Protein AF-A0A3D1BFA2-F1 (afdb_monomer_lite)

Sequence (341 aa):
MNLLHPCKTVSALCATLVLWTLSFDAFAQCEADESTLIVDILTDSYPGETSWEVTLDGAVVLTGGPYDEGDAVYADTLCIPASDEPCIQFEIFDSFGDGMCCGYGEGQYVVTLDGQTMASGGDFGESAGAIFACAQGETCNDAIPLTSADYGTVTSPSSSFWYTFTPEGNGMYSFSSCGNGCDTRLYIYDYCQMGNFDDTNEGSIYFDDNQGGCGEEAQLTVLLEAGVTYWVRWASFDGPCTTDWGWEFDFVGPPTGCTDPEACNYSPMAELDNGSCVYPGDPECNGPDLIVVEDAIINSLSTEVMQVNESDCYIDEGCLNGYGARELVRFTTHIKNIGDL

Structure (mmCIF, N/CA/C/O backbone):
data_AF-A0A3D1BFA2-F1
#
_entry.id   AF-A0A3D1BFA2-F1
#
loop_
_atom_site.group_PDB
_atom_site.id
_atom_site.type_symbol
_atom_site.label_atom_id
_atom_site.label_alt_id
_atom_site.label_comp_id
_atom_site.label_asym_id
_atom_site.label_entity_id
_atom_site.label_seq_id
_atom_site.pdbx_PDB_ins_code
_atom_site.Cartn_x
_atom_site.Cartn_y
_atom_site.Cartn_z
_atom_site.occupancy
_atom_site.B_iso_or_equiv
_atom_site.auth_seq_id
_atom_site.auth_comp_id
_atom_site.auth_asym_id
_atom_site.auth_atom_id
_atom_site.pdbx_PDB_model_num
ATOM 1 N N . MET A 1 1 ? 61.628 -70.811 -46.413 1.00 33.75 1 MET A N 1
ATOM 2 C CA . MET A 1 1 ? 62.728 -70.690 -47.391 1.00 33.75 1 MET A CA 1
ATOM 3 C C . MET A 1 1 ? 62.704 -69.258 -47.899 1.00 33.75 1 MET A C 1
ATOM 5 O O . MET A 1 1 ? 61.693 -68.885 -48.466 1.00 33.75 1 MET A O 1
ATOM 9 N N . ASN A 1 2 ? 63.769 -68.502 -47.612 1.00 33.59 2 ASN A N 1
ATOM 10 C CA . ASN A 1 2 ? 64.128 -67.163 -48.120 1.00 33.59 2 ASN A CA 1
ATOM 11 C C . ASN A 1 2 ? 63.158 -66.001 -47.799 1.00 33.59 2 ASN A C 1
ATOM 13 O O . ASN A 1 2 ? 61.998 -66.023 -48.178 1.00 33.59 2 ASN A O 1
ATOM 17 N N . LEU A 1 3 ? 63.538 -65.043 -46.940 1.00 36.38 3 LEU A N 1
ATOM 18 C CA . LEU A 1 3 ? 64.473 -63.922 -47.185 1.00 36.38 3 LEU A CA 1
ATOM 19 C C . LEU A 1 3 ? 63.983 -62.991 -48.304 1.00 36.38 3 LEU A C 1
ATOM 21 O O . LEU A 1 3 ? 64.050 -63.374 -49.465 1.00 36.38 3 LEU A O 1
ATOM 25 N N . LEU A 1 4 ? 63.592 -61.758 -47.947 1.00 34.00 4 LEU A N 1
ATOM 26 C CA . LEU A 1 4 ? 64.288 -60.512 -48.328 1.00 34.00 4 LEU A CA 1
ATOM 27 C C . LEU A 1 4 ? 63.463 -59.262 -47.949 1.00 34.00 4 LEU A C 1
ATOM 29 O O . LEU A 1 4 ? 62.375 -59.029 -48.460 1.00 34.00 4 LEU A O 1
ATOM 33 N N . HIS A 1 5 ? 64.041 -58.443 -47.068 1.00 35.25 5 HIS A N 1
ATOM 34 C CA . HIS A 1 5 ? 63.893 -56.979 -47.047 1.00 35.25 5 HIS A CA 1
ATOM 35 C C . HIS A 1 5 ? 64.719 -56.394 -48.223 1.00 35.25 5 HIS A C 1
ATOM 37 O O . HIS A 1 5 ? 65.700 -57.041 -48.606 1.00 35.25 5 HIS A O 1
ATOM 43 N N . PRO A 1 6 ? 64.398 -55.206 -48.792 1.00 48.91 6 PRO A N 1
ATOM 44 C CA . PRO A 1 6 ? 64.824 -53.951 -48.156 1.00 48.91 6 PRO A CA 1
ATOM 45 C C . PRO A 1 6 ? 63.912 -52.715 -48.326 1.00 48.91 6 PRO A C 1
ATOM 47 O O . PRO A 1 6 ? 63.387 -52.415 -49.391 1.00 48.91 6 PRO A O 1
ATOM 50 N N . CYS A 1 7 ? 63.830 -51.970 -47.220 1.00 34.47 7 CYS A N 1
ATOM 51 C CA . CYS A 1 7 ? 63.994 -50.520 -47.053 1.00 34.47 7 CYS A CA 1
ATOM 52 C C . CYS A 1 7 ? 63.957 -49.605 -48.298 1.00 34.47 7 CYS A C 1
ATOM 54 O O . CYS A 1 7 ? 64.826 -49.707 -49.165 1.00 34.47 7 CYS A O 1
ATOM 56 N N . LYS A 1 8 ? 63.080 -48.587 -48.258 1.00 34.75 8 LYS A N 1
ATOM 57 C CA . LYS A 1 8 ? 63.407 -47.194 -48.617 1.00 34.75 8 LYS A CA 1
ATOM 58 C C . LYS A 1 8 ? 62.420 -46.207 -47.971 1.00 34.75 8 LYS A C 1
ATOM 60 O O . LYS A 1 8 ? 61.216 -46.273 -48.174 1.00 34.75 8 LYS A O 1
ATOM 65 N N . THR A 1 9 ? 62.994 -45.310 -47.182 1.00 38.50 9 THR A N 1
ATOM 66 C CA . THR A 1 9 ? 62.449 -44.113 -46.526 1.00 38.50 9 THR A CA 1
ATOM 67 C C . THR A 1 9 ? 62.014 -43.034 -47.519 1.00 38.50 9 THR A C 1
ATOM 69 O O . THR A 1 9 ? 62.834 -42.706 -48.371 1.00 38.50 9 THR A O 1
ATOM 72 N N . VAL A 1 10 ? 60.852 -42.387 -47.330 1.00 38.16 10 VAL A N 1
ATOM 73 C CA . VAL A 1 10 ? 60.626 -40.968 -47.695 1.00 38.16 10 VAL A CA 1
ATOM 74 C C . VAL A 1 10 ? 59.560 -40.332 -46.781 1.00 38.16 10 VAL A C 1
ATOM 76 O O . VAL A 1 10 ? 58.411 -40.745 -46.782 1.00 38.16 10 VAL A O 1
ATOM 79 N N . SER A 1 11 ? 60.013 -39.311 -46.044 1.00 37.88 11 SER A N 1
ATOM 80 C CA . SER A 1 11 ? 59.350 -38.063 -45.624 1.00 37.88 11 SER A CA 1
ATOM 81 C C . SER A 1 11 ? 57.973 -38.093 -44.937 1.00 37.88 11 SER A C 1
ATOM 83 O O . SER A 1 11 ? 56.935 -38.333 -45.543 1.00 37.88 11 SER A O 1
ATOM 85 N N . ALA A 1 12 ? 57.994 -37.711 -43.658 1.00 41.88 12 ALA A N 1
ATOM 86 C CA . ALA A 1 12 ? 56.842 -37.259 -42.895 1.00 41.88 12 ALA A CA 1
ATOM 87 C C . ALA A 1 12 ? 56.401 -35.859 -43.363 1.00 41.88 12 ALA A C 1
ATOM 89 O O . ALA A 1 12 ? 57.194 -34.919 -43.317 1.00 41.88 12 ALA A O 1
ATOM 90 N N . LEU A 1 13 ? 55.128 -35.712 -43.736 1.00 40.03 13 LEU A N 1
ATOM 91 C CA . LEU A 1 13 ? 54.422 -34.433 -43.685 1.00 40.03 13 LEU A CA 1
ATOM 92 C C . LEU A 1 13 ? 53.375 -34.527 -42.573 1.00 40.03 13 LEU A C 1
ATOM 94 O O . LEU A 1 13 ? 52.393 -35.257 -42.678 1.00 40.03 13 LEU A O 1
ATOM 98 N N . CYS A 1 14 ? 53.638 -33.809 -41.486 1.00 36.72 14 CYS A N 1
ATOM 99 C CA . CYS A 1 14 ? 52.716 -33.609 -40.382 1.00 36.72 14 CYS A CA 1
ATOM 100 C C . CYS A 1 14 ? 51.654 -32.602 -40.847 1.00 36.72 14 CYS A C 1
ATOM 102 O O . CYS A 1 14 ? 51.937 -31.410 -40.947 1.00 36.72 14 CYS A O 1
ATOM 104 N N . ALA A 1 15 ? 50.464 -33.081 -41.211 1.00 40.28 15 ALA A N 1
ATOM 105 C CA . ALA A 1 15 ? 49.326 -32.220 -41.502 1.00 40.28 15 ALA A CA 1
ATOM 106 C C . ALA A 1 15 ? 48.721 -31.754 -40.171 1.00 40.28 15 ALA A C 1
ATOM 108 O O . ALA A 1 15 ? 48.047 -32.514 -39.477 1.00 40.28 15 ALA A O 1
ATOM 109 N N . THR A 1 16 ? 49.008 -30.511 -39.794 1.00 41.50 16 THR A N 1
ATOM 110 C CA . THR A 1 16 ? 48.367 -29.818 -38.676 1.00 41.50 16 THR A CA 1
ATOM 111 C C . THR A 1 16 ? 46.894 -29.591 -39.002 1.00 41.50 16 THR A C 1
ATOM 113 O O . THR A 1 16 ? 46.556 -28.763 -39.848 1.00 41.50 16 THR A O 1
ATOM 116 N N . LEU A 1 17 ? 46.025 -30.348 -38.336 1.00 43.31 17 LEU A N 1
ATOM 117 C CA . LEU A 1 17 ? 44.581 -30.149 -38.325 1.00 43.31 17 LEU A CA 1
ATOM 118 C C . LEU A 1 17 ? 44.290 -28.923 -37.442 1.00 43.31 17 LEU A C 1
ATOM 120 O O . LEU A 1 17 ? 44.305 -29.019 -36.218 1.00 43.31 17 LEU A O 1
ATOM 124 N N . VAL A 1 18 ? 44.097 -27.752 -38.050 1.00 47.50 18 VAL A N 1
ATOM 125 C CA . VAL A 1 18 ? 43.618 -26.565 -37.330 1.00 47.50 18 VAL A CA 1
ATOM 126 C C . VAL A 1 18 ? 42.117 -26.759 -37.123 1.00 47.50 18 VAL A C 1
ATOM 128 O O . VAL A 1 18 ? 41.337 -26.557 -38.052 1.00 47.50 18 VAL A O 1
ATOM 131 N N . LEU A 1 19 ? 41.714 -27.206 -35.928 1.00 42.44 19 LEU A N 1
ATOM 132 C CA . LEU A 1 19 ? 40.326 -27.079 -35.485 1.00 42.44 19 LEU A CA 1
ATOM 133 C C . LEU A 1 19 ? 40.032 -25.584 -35.363 1.00 42.44 19 LEU A C 1
ATOM 135 O O . LEU A 1 19 ? 40.505 -24.927 -34.439 1.00 42.44 19 LEU A O 1
ATOM 139 N N . TRP A 1 20 ? 39.275 -25.051 -36.315 1.00 44.97 20 TRP A N 1
ATOM 140 C CA . TRP A 1 20 ? 38.601 -23.775 -36.141 1.00 44.97 20 TRP A CA 1
ATOM 141 C C . TRP A 1 20 ? 37.491 -24.009 -35.121 1.00 44.97 20 TRP A C 1
ATOM 143 O O . TRP A 1 20 ? 36.463 -24.606 -35.438 1.00 44.97 20 TRP A O 1
ATOM 153 N N . THR A 1 21 ? 37.724 -23.597 -33.879 1.00 43.84 21 THR A N 1
ATOM 154 C CA . THR A 1 21 ? 36.637 -23.347 -32.940 1.00 43.84 21 THR A CA 1
ATOM 155 C C . THR A 1 21 ? 35.832 -22.198 -33.530 1.00 43.84 21 THR A C 1
ATOM 157 O O . THR A 1 21 ? 36.292 -21.059 -33.543 1.00 43.84 21 THR A O 1
ATOM 160 N N . LEU A 1 22 ? 34.668 -22.511 -34.097 1.00 48.56 22 LEU A N 1
ATOM 161 C CA . LEU A 1 22 ? 33.617 -21.521 -34.275 1.00 48.56 22 LEU A CA 1
ATOM 162 C C . LEU A 1 22 ? 33.292 -21.019 -32.869 1.00 48.56 22 LEU A C 1
ATOM 164 O O . LEU A 1 22 ? 32.670 -21.736 -32.087 1.00 48.56 22 LEU A O 1
ATOM 168 N N . SER A 1 23 ? 33.801 -19.838 -32.530 1.00 50.62 23 SER A N 1
ATOM 169 C CA . SER A 1 23 ? 33.265 -19.058 -31.429 1.00 50.62 23 SER A CA 1
ATOM 170 C C . SER A 1 23 ? 31.812 -18.795 -31.794 1.00 50.62 23 SER A C 1
ATOM 172 O O . SER A 1 23 ? 31.529 -18.080 -32.752 1.00 50.62 23 SER A O 1
ATOM 174 N N . PHE A 1 24 ? 30.895 -19.471 -31.108 1.00 46.34 24 PHE A N 1
ATOM 175 C CA . PHE A 1 24 ? 29.556 -18.932 -30.975 1.00 46.34 24 PHE A CA 1
ATOM 176 C C . PHE A 1 24 ? 29.750 -17.637 -30.197 1.00 46.34 24 PHE A C 1
ATOM 178 O O . PHE A 1 24 ? 30.176 -17.688 -29.044 1.00 46.34 24 PHE A O 1
ATOM 185 N N . ASP A 1 25 ? 29.540 -16.499 -30.852 1.00 39.38 25 ASP A N 1
ATOM 186 C CA . ASP A 1 25 ? 29.299 -15.249 -30.147 1.00 39.38 25 ASP A CA 1
ATOM 187 C C . ASP A 1 25 ? 28.042 -15.491 -29.306 1.00 39.38 25 ASP A C 1
ATOM 189 O O . ASP A 1 25 ? 26.919 -15.502 -29.812 1.00 39.38 25 ASP A O 1
ATOM 193 N N . ALA A 1 26 ? 28.250 -15.843 -28.038 1.00 43.44 26 ALA A N 1
ATOM 194 C CA . ALA A 1 26 ? 27.203 -15.793 -27.044 1.00 43.44 26 ALA A CA 1
ATOM 195 C C . ALA A 1 26 ? 26.800 -14.321 -26.943 1.00 43.44 26 ALA A C 1
ATOM 197 O O . ALA A 1 26 ? 27.660 -13.457 -26.760 1.00 43.44 26 ALA A O 1
ATOM 198 N N . PHE A 1 27 ? 25.509 -14.044 -27.124 1.00 50.72 27 PHE A N 1
ATOM 199 C CA . PHE A 1 27 ? 24.918 -12.776 -26.712 1.00 50.72 27 PHE A CA 1
ATOM 200 C C . PHE A 1 27 ? 25.416 -12.469 -25.300 1.00 50.72 27 PHE A C 1
ATOM 202 O O . PHE A 1 27 ? 25.456 -13.385 -24.479 1.00 50.72 27 PHE A O 1
ATOM 209 N N . ALA A 1 28 ? 25.895 -11.241 -25.084 1.00 51.94 28 ALA A N 1
ATOM 210 C CA . ALA A 1 28 ? 26.573 -10.823 -23.864 1.00 51.94 28 ALA A CA 1
ATOM 211 C C . ALA A 1 28 ? 25.795 -11.307 -22.634 1.00 51.94 28 ALA A C 1
ATOM 213 O O . ALA A 1 28 ? 24.709 -10.820 -22.343 1.00 51.94 28 ALA A O 1
ATOM 214 N N . GLN A 1 29 ? 26.334 -12.326 -21.977 1.00 74.81 29 GLN A N 1
ATOM 215 C CA . GLN A 1 29 ? 25.809 -12.853 -20.733 1.00 74.81 29 GLN A CA 1
ATOM 216 C C . GLN A 1 29 ? 26.632 -12.187 -19.635 1.00 74.81 29 GLN A C 1
ATOM 218 O O . GLN A 1 29 ? 27.855 -12.101 -19.785 1.00 74.81 29 GLN A O 1
ATOM 223 N N . CYS A 1 30 ? 25.973 -11.671 -18.598 1.00 88.38 30 CYS A N 1
ATOM 224 C CA . CYS A 1 30 ? 26.652 -11.070 -17.454 1.00 88.38 30 CYS A CA 1
ATOM 225 C C . CYS A 1 30 ? 27.659 -12.052 -16.839 1.00 88.38 30 CYS A C 1
ATOM 227 O O . CYS A 1 30 ? 27.556 -13.274 -17.030 1.00 88.38 30 CYS A O 1
ATOM 229 N N . GLU A 1 31 ? 28.661 -11.523 -16.141 1.00 89.44 31 GLU A N 1
ATOM 230 C CA . GLU A 1 31 ? 29.658 -12.367 -15.487 1.00 89.44 31 GLU A CA 1
ATOM 231 C C . GLU A 1 31 ? 29.007 -13.217 -14.380 1.00 89.44 31 GLU A C 1
ATOM 233 O O . GLU A 1 31 ? 27.899 -12.960 -13.917 1.00 89.44 31 GLU A O 1
ATOM 238 N N . ALA A 1 32 ? 29.681 -14.289 -13.955 1.00 83.75 32 ALA A N 1
ATOM 239 C CA . ALA A 1 32 ? 29.102 -15.254 -13.010 1.00 83.75 32 ALA A CA 1
ATOM 240 C C . ALA A 1 32 ? 28.810 -14.678 -11.604 1.00 83.75 32 ALA A C 1
ATOM 242 O O . ALA A 1 32 ? 28.170 -15.354 -10.798 1.00 83.75 32 ALA A O 1
ATOM 243 N N . ASP A 1 33 ? 29.326 -13.489 -11.297 1.00 87.69 33 ASP A N 1
ATOM 244 C CA . ASP A 1 33 ? 29.124 -12.713 -10.070 1.00 87.69 33 ASP A CA 1
ATOM 245 C C . ASP A 1 33 ? 28.204 -11.494 -10.264 1.00 87.69 33 ASP A C 1
ATOM 247 O O . ASP A 1 33 ? 28.166 -10.605 -9.413 1.00 87.69 33 ASP A O 1
ATOM 251 N N . GLU A 1 34 ? 27.441 -11.463 -11.355 1.00 91.44 34 GLU A N 1
ATOM 252 C CA . GLU A 1 34 ? 26.461 -10.425 -11.659 1.00 91.44 34 GLU A CA 1
ATOM 253 C C . GLU A 1 34 ? 25.066 -11.038 -11.827 1.00 91.44 34 GLU A C 1
ATOM 255 O O . GLU A 1 34 ? 24.894 -12.088 -12.451 1.00 91.44 34 GLU A O 1
ATOM 260 N N . SER A 1 35 ? 24.057 -10.352 -11.297 1.00 91.12 35 SER A N 1
ATOM 261 C CA . SER A 1 35 ? 22.660 -10.608 -11.625 1.00 91.12 35 SER A CA 1
ATOM 262 C C . SER A 1 35 ? 22.321 -9.987 -12.977 1.00 91.12 35 SER A C 1
ATOM 264 O O . SER A 1 35 ? 22.752 -8.881 -13.310 1.00 91.12 35 SER A O 1
ATOM 266 N N . THR A 1 36 ? 21.539 -10.709 -13.773 1.00 93.56 36 THR A N 1
ATOM 267 C CA . THR A 1 36 ? 21.133 -10.293 -15.119 1.00 93.56 36 THR A CA 1
ATOM 268 C C . THR A 1 36 ? 19.702 -9.774 -15.085 1.00 93.56 36 THR A C 1
ATOM 270 O O . THR A 1 36 ? 18.765 -10.560 -14.939 1.00 93.56 36 THR A O 1
ATOM 273 N N . LEU A 1 37 ? 19.528 -8.464 -15.259 1.00 95.12 37 LEU A N 1
ATOM 274 C CA . LEU A 1 37 ? 18.228 -7.839 -15.480 1.00 95.12 37 LEU A CA 1
ATOM 275 C C . LEU A 1 37 ? 17.988 -7.682 -16.987 1.00 95.12 37 LEU A C 1
ATOM 277 O O . LEU A 1 37 ? 18.827 -7.127 -17.695 1.00 95.12 37 LEU A O 1
ATOM 281 N N . ILE A 1 38 ? 16.843 -8.149 -17.474 1.00 96.25 38 ILE A N 1
ATOM 282 C CA . ILE A 1 38 ? 16.415 -8.033 -18.872 1.00 96.25 38 ILE A CA 1
ATOM 283 C C . ILE A 1 38 ? 15.083 -7.296 -18.912 1.00 96.25 38 ILE A C 1
ATOM 285 O O . ILE A 1 38 ? 14.148 -7.678 -18.206 1.00 96.25 38 ILE A O 1
ATOM 289 N N . VAL A 1 39 ? 15.005 -6.269 -19.753 1.00 97.94 39 VAL A N 1
ATOM 290 C CA . VAL A 1 39 ? 13.764 -5.569 -20.089 1.00 97.94 39 VAL A CA 1
ATOM 291 C C . VAL A 1 39 ? 13.443 -5.877 -21.544 1.00 97.94 39 VAL A C 1
ATOM 293 O O . VAL A 1 39 ? 14.134 -5.409 -22.450 1.00 97.94 39 VAL A O 1
ATOM 296 N N . ASP A 1 40 ? 12.408 -6.683 -21.755 1.00 97.81 40 ASP A N 1
ATOM 297 C CA . ASP A 1 40 ? 11.874 -7.005 -23.073 1.00 97.81 40 ASP A CA 1
ATOM 298 C C . ASP A 1 40 ? 10.628 -6.156 -23.337 1.00 97.81 40 ASP A C 1
ATOM 300 O O . ASP A 1 40 ? 9.668 -6.203 -22.569 1.00 97.81 40 ASP A O 1
ATOM 304 N N . ILE A 1 41 ? 10.624 -5.420 -24.445 1.00 98.06 41 ILE A N 1
ATOM 305 C CA . ILE A 1 41 ? 9.496 -4.623 -24.930 1.00 98.06 41 ILE A CA 1
ATOM 306 C C . ILE A 1 41 ? 9.076 -5.161 -26.294 1.00 98.06 41 ILE A C 1
ATOM 308 O O . ILE A 1 41 ? 9.840 -5.103 -27.253 1.00 98.06 41 ILE A O 1
ATOM 312 N N . LEU A 1 42 ? 7.850 -5.658 -26.403 1.00 97.31 42 LEU A N 1
ATOM 313 C CA . LEU A 1 42 ? 7.164 -5.847 -27.676 1.00 97.31 42 LEU A CA 1
ATOM 314 C C . LEU A 1 42 ? 6.311 -4.606 -27.924 1.00 97.31 42 LEU A C 1
ATOM 316 O O . LEU A 1 42 ? 5.336 -4.411 -27.212 1.00 97.31 42 LEU A O 1
ATOM 320 N N . THR A 1 43 ? 6.668 -3.771 -28.896 1.00 96.88 43 THR A N 1
ATOM 321 C CA . THR A 1 43 ? 5.881 -2.579 -29.237 1.00 96.88 43 THR A CA 1
ATOM 322 C C . THR A 1 43 ? 4.572 -2.940 -29.932 1.00 96.88 43 THR A C 1
ATOM 324 O O . THR A 1 43 ? 4.455 -3.989 -30.570 1.00 96.88 43 THR A O 1
ATOM 327 N N . ASP A 1 44 ? 3.589 -2.052 -29.825 1.00 94.56 44 ASP A N 1
ATOM 328 C CA . ASP A 1 44 ? 2.307 -2.133 -30.519 1.00 94.56 44 ASP A CA 1
ATOM 329 C C . ASP A 1 44 ? 2.359 -1.348 -31.854 1.00 94.56 44 ASP A C 1
ATOM 331 O O . ASP A 1 44 ? 3.440 -1.149 -32.418 1.00 94.56 44 ASP A O 1
ATOM 335 N N . SER A 1 45 ? 1.218 -0.909 -32.407 1.00 95.69 45 SER A N 1
ATOM 336 C CA . SER A 1 45 ? 1.220 -0.099 -33.639 1.00 95.69 45 SER A CA 1
ATOM 337 C C . SER A 1 45 ? 1.698 1.346 -33.440 1.00 95.69 45 SER A C 1
ATOM 339 O O . SER A 1 45 ? 1.954 2.022 -34.446 1.00 95.69 45 SER A O 1
ATOM 341 N N . TYR A 1 46 ? 1.822 1.824 -32.198 1.00 95.12 46 TYR A N 1
ATOM 342 C CA . TYR A 1 46 ? 2.213 3.189 -31.839 1.00 95.12 46 TYR A CA 1
ATOM 343 C C . TYR A 1 46 ? 3.489 3.221 -30.965 1.00 95.12 46 TYR A C 1
ATOM 345 O O . TYR A 1 46 ? 3.549 3.848 -29.911 1.00 95.12 46 TYR A O 1
ATOM 353 N N . PRO A 1 47 ? 4.608 2.661 -31.464 1.00 95.50 47 PRO A N 1
ATOM 354 C CA . PRO A 1 47 ? 5.858 2.477 -30.709 1.00 95.50 47 PRO A CA 1
ATOM 355 C C . PRO A 1 47 ? 6.500 3.775 -30.180 1.00 95.50 47 PRO A C 1
ATOM 357 O O . PRO A 1 47 ? 7.339 3.742 -29.278 1.00 95.50 47 PRO A O 1
ATOM 360 N N . GLY A 1 48 ? 6.152 4.922 -30.770 1.00 96.81 48 GLY A N 1
ATOM 361 C CA . GLY A 1 48 ? 6.723 6.226 -30.434 1.00 96.81 48 GLY A CA 1
ATOM 362 C C . GLY A 1 48 ? 6.181 6.830 -29.140 1.00 96.81 48 GLY A C 1
ATOM 363 O O . GLY A 1 48 ? 6.672 7.880 -28.730 1.00 96.81 48 GLY A O 1
ATOM 364 N N . GLU A 1 49 ? 5.180 6.200 -28.528 1.00 96.06 49 GLU A N 1
ATOM 365 C CA . GLU A 1 49 ? 4.546 6.657 -27.288 1.00 96.06 49 GLU A CA 1
ATOM 366 C C . GLU A 1 49 ? 5.140 5.944 -26.063 1.00 96.06 49 GLU A C 1
ATOM 368 O O . GLU A 1 49 ? 5.162 6.520 -24.976 1.00 96.06 49 GLU A O 1
ATOM 373 N N . THR A 1 50 ? 5.749 4.768 -26.270 1.00 97.12 50 THR A N 1
ATOM 374 C CA . THR A 1 50 ? 6.350 3.936 -25.223 1.00 97.12 50 THR A CA 1
ATOM 375 C C . THR A 1 50 ? 7.782 4.350 -24.877 1.00 97.12 50 THR A C 1
ATOM 377 O O . THR A 1 50 ? 8.675 4.337 -25.727 1.00 97.12 50 THR A O 1
ATOM 380 N N . SER A 1 51 ? 8.049 4.610 -23.599 1.00 98.19 51 SER A N 1
ATOM 381 C CA . SER A 1 51 ? 9.404 4.761 -23.044 1.00 98.19 51 SER A CA 1
ATOM 382 C C . SER A 1 51 ? 9.489 4.118 -21.664 1.00 98.19 51 SER A C 1
ATOM 384 O O . SER A 1 51 ? 8.461 3.840 -21.066 1.00 98.19 51 SER A O 1
ATOM 386 N N . TRP A 1 52 ? 10.682 3.831 -21.152 1.00 98.25 52 TRP A N 1
ATOM 387 C CA . TRP A 1 52 ? 10.832 3.236 -19.819 1.00 98.25 52 TRP A CA 1
ATOM 388 C C . TRP A 1 52 ? 12.183 3.560 -19.197 1.00 98.25 52 TRP A C 1
ATOM 390 O O . TRP A 1 52 ? 13.149 3.888 -19.897 1.00 98.25 52 TRP A O 1
ATOM 400 N N . GLU A 1 53 ? 12.261 3.403 -17.881 1.00 98.06 53 GLU A N 1
ATOM 401 C CA . GLU A 1 53 ? 13.489 3.525 -17.111 1.00 98.06 53 GLU A CA 1
ATOM 402 C C . GLU A 1 53 ? 13.618 2.450 -16.025 1.00 98.06 53 GLU A C 1
ATOM 404 O O . GLU A 1 53 ? 12.642 1.899 -15.517 1.00 98.06 53 GLU A O 1
ATOM 409 N N . VAL A 1 54 ? 14.869 2.136 -15.692 1.00 96.75 54 VAL A N 1
ATO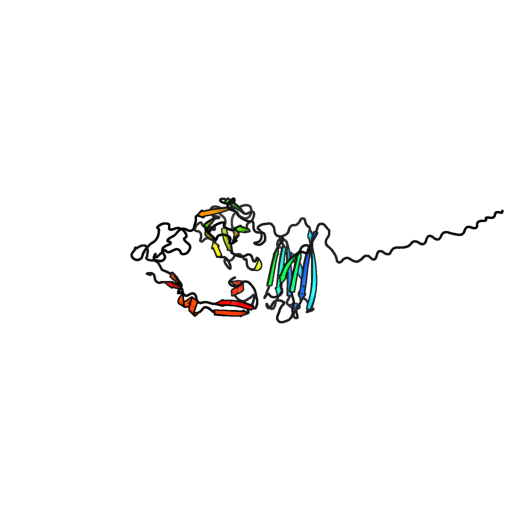M 410 C CA . VAL A 1 54 ? 15.252 1.338 -14.529 1.00 96.75 54 VAL A CA 1
ATOM 411 C C . VAL A 1 54 ? 16.092 2.213 -13.617 1.00 96.75 54 VAL A C 1
ATOM 413 O O . VAL A 1 54 ? 17.115 2.771 -14.033 1.00 96.75 54 VAL A O 1
ATOM 416 N N . THR A 1 55 ? 15.684 2.261 -12.358 1.00 93.75 55 THR A N 1
ATOM 417 C CA . THR A 1 55 ? 16.324 3.007 -11.284 1.00 93.75 55 THR A CA 1
ATOM 418 C C . THR A 1 55 ? 16.868 2.036 -10.241 1.00 93.75 55 THR A C 1
ATOM 420 O O . THR A 1 55 ? 16.163 1.133 -9.797 1.00 93.75 55 THR A O 1
ATOM 423 N N . LEU A 1 56 ? 18.131 2.227 -9.854 1.00 91.00 56 LEU A N 1
ATOM 424 C CA . LEU A 1 56 ? 18.780 1.536 -8.737 1.00 91.00 56 LEU A CA 1
ATOM 425 C C . LEU A 1 56 ? 19.141 2.578 -7.682 1.00 91.00 56 LEU A C 1
ATOM 427 O O . LEU A 1 56 ? 19.801 3.568 -8.007 1.00 91.00 56 LEU A O 1
ATOM 431 N N . ASP A 1 57 ? 18.690 2.384 -6.443 1.00 80.88 57 ASP A N 1
ATOM 432 C CA . ASP A 1 57 ? 18.960 3.285 -5.310 1.00 80.88 57 ASP A CA 1
ATOM 433 C C . ASP A 1 57 ? 18.679 4.774 -5.619 1.00 80.88 57 ASP A C 1
ATOM 435 O O . ASP A 1 57 ? 19.420 5.681 -5.229 1.00 80.88 57 ASP A O 1
ATOM 439 N N . GLY A 1 58 ? 17.608 5.037 -6.376 1.00 80.88 58 GLY A N 1
ATOM 440 C CA . GLY A 1 58 ? 17.189 6.387 -6.771 1.00 80.88 58 GLY A CA 1
ATOM 441 C C . GLY A 1 58 ? 17.970 7.009 -7.938 1.00 80.88 58 GLY A C 1
ATOM 442 O O . GLY A 1 58 ? 17.725 8.168 -8.279 1.00 80.88 58 GLY A O 1
ATOM 443 N N . ALA A 1 59 ? 18.896 6.280 -8.570 1.00 89.25 59 ALA A N 1
ATOM 444 C CA . ALA A 1 59 ? 19.573 6.704 -9.793 1.00 89.25 59 ALA A CA 1
ATOM 445 C C . ALA A 1 59 ? 19.095 5.906 -11.015 1.00 89.25 59 ALA A C 1
ATOM 447 O O . ALA A 1 59 ? 19.176 4.681 -11.031 1.00 89.25 59 ALA A O 1
ATOM 448 N N . VAL A 1 60 ? 18.668 6.604 -12.071 1.00 94.62 60 VAL A N 1
ATOM 449 C CA . VAL A 1 60 ? 18.352 5.985 -13.368 1.00 94.62 60 VAL A CA 1
ATOM 450 C C . VAL A 1 60 ? 19.631 5.406 -13.979 1.00 94.62 60 VAL A C 1
ATOM 452 O O . VAL A 1 60 ? 20.596 6.137 -14.230 1.00 94.62 60 VAL A O 1
ATOM 455 N N . VAL A 1 61 ? 19.643 4.096 -14.224 1.00 95.62 61 VAL A N 1
ATOM 456 C CA . VAL A 1 61 ? 20.809 3.355 -14.744 1.00 95.62 61 VAL A CA 1
ATOM 457 C C . VAL A 1 61 ? 20.600 2.794 -16.146 1.00 95.62 61 VAL A C 1
ATOM 459 O O . VAL A 1 61 ? 21.578 2.534 -16.848 1.00 95.62 61 VAL A O 1
ATOM 462 N N . LEU A 1 62 ? 19.348 2.618 -16.567 1.00 96.75 62 LEU A N 1
ATOM 463 C CA . LEU A 1 62 ? 18.998 2.128 -17.895 1.00 96.75 62 LEU A CA 1
ATOM 464 C C . LEU A 1 62 ? 17.689 2.779 -18.348 1.00 96.75 62 LEU A C 1
ATOM 466 O O . LEU A 1 62 ? 16.792 2.985 -17.541 1.00 96.75 62 LEU A O 1
ATOM 470 N N . THR A 1 63 ? 17.592 3.110 -19.631 1.00 98.00 63 THR A N 1
ATOM 471 C CA . THR A 1 63 ? 16.400 3.715 -20.239 1.00 98.00 63 THR A CA 1
ATOM 472 C C . THR A 1 63 ? 16.183 3.135 -21.627 1.00 98.00 63 THR A C 1
ATOM 474 O O . THR A 1 63 ? 17.170 2.877 -22.324 1.00 98.00 63 THR A O 1
ATOM 477 N N . GLY A 1 64 ? 14.935 3.049 -22.076 1.00 97.88 64 GLY A N 1
ATOM 478 C CA . GLY A 1 64 ? 14.597 2.677 -23.449 1.00 97.88 64 GLY A CA 1
ATOM 479 C C . GLY A 1 64 ? 13.432 3.476 -24.027 1.00 97.88 64 GLY A C 1
ATOM 480 O O . GLY A 1 64 ? 12.720 4.193 -23.324 1.00 97.88 64 GLY A O 1
ATOM 481 N N . GLY A 1 65 ? 13.273 3.362 -25.346 1.00 96.25 65 GLY A N 1
ATOM 482 C CA . GLY A 1 65 ? 12.331 4.155 -26.132 1.00 96.25 65 GLY A CA 1
ATOM 483 C C . GLY A 1 65 ? 12.691 5.654 -26.216 1.00 96.25 65 GLY A C 1
ATOM 484 O O . GLY A 1 65 ? 13.746 6.081 -25.734 1.00 96.25 65 GLY A O 1
ATOM 485 N N . PRO A 1 66 ? 11.839 6.478 -26.850 1.00 97.62 66 PRO A N 1
ATOM 486 C CA . PRO A 1 66 ? 10.735 6.078 -27.723 1.00 97.62 66 PRO A CA 1
ATOM 487 C C . PRO A 1 66 ? 11.191 5.242 -28.922 1.00 97.62 66 PRO A C 1
ATOM 489 O O . PRO A 1 66 ? 12.344 5.352 -29.350 1.00 97.62 66 PRO A O 1
ATOM 492 N N . TYR A 1 67 ? 10.308 4.405 -29.465 1.00 97.31 67 TYR A N 1
ATOM 493 C CA . TYR A 1 67 ? 10.651 3.463 -30.532 1.00 97.31 67 TYR A CA 1
ATOM 494 C C . TYR A 1 67 ? 10.092 3.891 -31.898 1.00 97.31 67 TYR A C 1
ATOM 496 O O . TYR A 1 67 ? 9.058 4.544 -32.002 1.00 97.31 67 TYR A O 1
ATOM 504 N N . ASP A 1 68 ? 10.788 3.509 -32.972 1.00 96.06 68 ASP A N 1
ATOM 505 C CA . ASP A 1 68 ? 10.419 3.884 -34.347 1.00 96.06 68 ASP A CA 1
ATOM 506 C C . ASP A 1 68 ? 9.598 2.802 -35.076 1.00 96.06 68 ASP A C 1
ATOM 508 O O . ASP A 1 68 ? 8.888 3.108 -36.038 1.00 96.06 68 ASP A O 1
ATOM 512 N N . GLU A 1 69 ? 9.717 1.533 -34.666 1.00 96.31 69 GLU A N 1
ATOM 513 C CA . GLU A 1 69 ? 9.089 0.388 -35.337 1.00 96.31 69 GLU A CA 1
ATOM 514 C C . GLU A 1 69 ? 8.044 -0.275 -34.432 1.00 96.31 69 GLU A C 1
ATOM 516 O O . GLU A 1 69 ? 8.312 -0.592 -33.273 1.00 96.31 69 GLU A O 1
ATOM 521 N N . GLY A 1 70 ? 6.837 -0.454 -34.974 1.00 94.25 70 GLY A N 1
ATOM 522 C CA . GLY A 1 70 ? 5.737 -1.145 -34.306 1.00 94.25 70 GLY A CA 1
ATOM 523 C C . GLY A 1 70 ? 5.791 -2.651 -34.540 1.00 94.25 70 GLY A C 1
ATOM 524 O O . GLY A 1 70 ? 6.443 -3.105 -35.487 1.00 94.25 70 GLY A O 1
ATOM 525 N N . ASP A 1 71 ? 5.102 -3.414 -33.692 1.00 93.88 71 ASP A N 1
ATOM 526 C CA . ASP A 1 71 ? 5.121 -4.885 -33.683 1.00 93.88 71 ASP A CA 1
ATOM 527 C C . ASP A 1 71 ? 6.552 -5.471 -33.617 1.00 93.88 71 ASP A C 1
ATOM 529 O O . ASP A 1 71 ? 6.848 -6.531 -34.190 1.00 93.88 71 ASP A O 1
ATOM 533 N N . ALA A 1 72 ? 7.472 -4.761 -32.956 1.00 95.81 72 ALA A N 1
ATOM 534 C CA . ALA A 1 72 ? 8.889 -5.096 -32.884 1.00 95.81 72 ALA A CA 1
ATOM 535 C C . ALA A 1 72 ? 9.305 -5.426 -31.447 1.00 95.81 72 ALA A C 1
ATOM 537 O O . ALA A 1 72 ? 8.807 -4.846 -30.489 1.00 95.81 72 ALA A O 1
ATOM 538 N N . VAL A 1 73 ? 10.243 -6.365 -31.299 1.00 96.19 73 VAL A N 1
ATOM 539 C CA . VAL A 1 73 ? 10.805 -6.727 -29.992 1.00 96.19 73 VAL A CA 1
ATOM 540 C C . VAL A 1 73 ? 12.129 -6.003 -29.790 1.00 96.19 73 VAL A C 1
ATOM 542 O O . VAL A 1 73 ? 13.063 -6.177 -30.578 1.00 96.19 73 VAL A O 1
ATOM 545 N N . TYR A 1 74 ? 12.209 -5.249 -28.704 1.00 97.38 74 TYR A N 1
ATOM 546 C CA . TYR A 1 74 ? 13.413 -4.638 -28.166 1.00 97.38 74 TYR A CA 1
ATOM 547 C C . TYR A 1 74 ? 13.767 -5.336 -26.858 1.00 97.38 74 TYR A C 1
ATOM 549 O O . TYR A 1 74 ? 12.885 -5.656 -26.070 1.00 97.38 74 TYR A O 1
ATOM 557 N N . ALA A 1 75 ? 15.050 -5.601 -26.653 1.00 96.31 75 ALA A N 1
ATOM 558 C CA . ALA A 1 75 ? 15.548 -6.278 -25.468 1.00 96.31 75 ALA A CA 1
ATOM 559 C C . ALA A 1 75 ? 16.817 -5.570 -25.011 1.00 96.31 75 ALA A C 1
ATOM 561 O O . ALA A 1 75 ? 17.801 -5.520 -25.757 1.00 96.31 75 ALA A O 1
ATOM 562 N N . ASP A 1 76 ? 16.791 -5.049 -23.792 1.00 97.12 76 ASP A N 1
ATOM 563 C CA . ASP A 1 76 ? 17.939 -4.425 -23.150 1.00 97.12 76 ASP A CA 1
ATOM 564 C C . ASP A 1 76 ? 18.342 -5.233 -21.914 1.00 97.12 76 ASP A C 1
ATOM 566 O O . ASP A 1 76 ? 17.516 -5.846 -21.237 1.00 97.12 76 ASP A O 1
ATOM 570 N N . THR A 1 77 ? 19.643 -5.284 -21.640 1.00 95.75 77 THR A N 1
ATOM 571 C CA . THR A 1 77 ? 20.214 -6.076 -20.545 1.00 95.75 77 THR A CA 1
ATOM 572 C C . THR A 1 77 ? 21.093 -5.196 -19.672 1.00 95.75 77 THR A C 1
ATOM 574 O O . THR A 1 77 ? 21.993 -4.521 -20.175 1.00 95.75 77 THR A O 1
ATOM 577 N N . LEU A 1 78 ? 20.860 -5.247 -18.362 1.00 94.62 78 LEU A N 1
ATOM 578 C CA . LEU A 1 78 ? 21.705 -4.644 -17.337 1.00 94.62 78 LEU A CA 1
ATOM 579 C C . LEU A 1 78 ? 22.323 -5.748 -16.480 1.00 94.62 78 LEU A C 1
ATOM 581 O O . LEU A 1 78 ? 21.620 -6.608 -15.953 1.00 94.62 78 LEU A O 1
ATOM 585 N N . CYS A 1 79 ? 23.640 -5.689 -16.319 1.00 93.88 79 CYS A N 1
ATOM 586 C CA . CYS A 1 79 ? 24.365 -6.533 -15.381 1.00 93.88 79 CYS A CA 1
ATOM 587 C C . CYS A 1 79 ? 24.550 -5.772 -14.069 1.00 93.88 79 CYS A C 1
ATOM 589 O O . CYS A 1 79 ? 25.120 -4.679 -14.061 1.00 93.88 79 CYS A O 1
ATOM 591 N N . ILE A 1 80 ? 24.035 -6.339 -12.982 1.00 91.19 80 ILE A N 1
ATOM 592 C CA . ILE A 1 80 ? 24.059 -5.753 -11.642 1.00 91.19 80 ILE A CA 1
ATOM 593 C C . ILE A 1 80 ? 25.048 -6.567 -10.806 1.00 91.19 80 ILE A C 1
ATOM 595 O O . ILE A 1 80 ? 24.852 -7.775 -10.671 1.00 91.19 80 ILE A O 1
ATOM 599 N N . PRO A 1 81 ? 26.106 -5.966 -10.239 1.00 87.56 81 PRO A N 1
ATOM 600 C CA . PRO A 1 81 ? 27.022 -6.694 -9.369 1.00 87.56 81 PRO A CA 1
ATOM 601 C C . PRO A 1 81 ? 26.270 -7.365 -8.214 1.00 87.56 81 PRO A C 1
ATOM 603 O O . PRO A 1 81 ? 25.505 -6.712 -7.507 1.00 87.56 81 PRO A O 1
ATOM 606 N N . ALA A 1 82 ? 26.520 -8.655 -7.966 1.00 73.69 82 ALA A N 1
ATOM 607 C CA . ALA A 1 82 ? 25.837 -9.396 -6.897 1.00 73.69 82 ALA A CA 1
ATOM 608 C C . ALA A 1 82 ? 26.139 -8.857 -5.484 1.00 73.69 82 ALA A C 1
ATOM 610 O O . ALA A 1 82 ? 25.513 -9.272 -4.513 1.00 73.69 82 ALA A O 1
ATOM 611 N N . SER A 1 83 ? 27.120 -7.960 -5.344 1.00 70.38 83 SER A N 1
ATOM 612 C CA . SER A 1 83 ? 27.411 -7.264 -4.090 1.00 70.38 83 SER A CA 1
ATOM 613 C C . SER A 1 83 ? 26.419 -6.164 -3.740 1.00 70.38 83 SER A C 1
ATOM 615 O O . SER A 1 83 ? 26.428 -5.725 -2.591 1.00 70.38 83 SER A O 1
ATOM 617 N N . ASP A 1 84 ? 25.643 -5.685 -4.710 1.00 69.56 84 ASP A N 1
ATOM 618 C CA . ASP A 1 84 ? 24.986 -4.390 -4.577 1.00 69.56 84 ASP A CA 1
ATOM 619 C C . ASP A 1 84 ? 23.558 -4.494 -4.022 1.00 69.56 84 ASP A C 1
ATOM 621 O O . ASP A 1 84 ? 23.039 -3.456 -3.644 1.00 69.56 84 ASP A O 1
ATOM 625 N N . GLU A 1 85 ? 22.959 -5.701 -3.926 1.00 73.38 85 GLU A N 1
ATOM 626 C CA . GLU A 1 85 ? 21.549 -5.973 -3.527 1.00 73.38 85 GLU A CA 1
ATOM 627 C C . GLU A 1 85 ? 20.610 -4.748 -3.662 1.00 73.38 85 GLU A C 1
ATOM 629 O O . GLU A 1 85 ? 19.997 -4.336 -2.674 1.00 73.38 85 GLU A O 1
ATOM 634 N N . PRO A 1 86 ? 20.544 -4.104 -4.848 1.00 82.00 86 PRO A N 1
ATOM 635 C CA . PRO A 1 86 ? 19.918 -2.798 -4.948 1.00 82.00 86 PRO A CA 1
ATOM 636 C C . PRO A 1 86 ? 18.407 -2.962 -5.034 1.00 82.00 86 PRO A C 1
ATOM 638 O O . PRO A 1 86 ? 17.916 -3.863 -5.716 1.00 82.00 86 PRO A O 1
ATOM 641 N N . CYS A 1 87 ? 17.663 -2.044 -4.424 1.00 87.00 87 CYS A N 1
ATOM 642 C CA . CYS A 1 87 ? 16.222 -1.987 -4.635 1.00 87.00 87 CYS A CA 1
ATOM 643 C C . CYS A 1 87 ? 15.956 -1.496 -6.067 1.00 87.00 87 CYS A C 1
ATOM 645 O O . CYS A 1 87 ? 16.283 -0.357 -6.420 1.00 87.00 87 CYS A O 1
ATOM 647 N N . ILE A 1 88 ? 15.427 -2.385 -6.916 1.00 91.31 88 ILE A N 1
ATOM 648 C CA . ILE A 1 88 ? 15.234 -2.142 -8.348 1.00 91.31 88 ILE A CA 1
ATOM 649 C C . ILE A 1 88 ? 13.835 -1.587 -8.574 1.00 91.31 88 ILE A C 1
ATOM 651 O O . ILE A 1 88 ? 12.842 -2.242 -8.258 1.00 91.31 88 ILE A O 1
ATOM 655 N N . GLN A 1 89 ? 13.759 -0.413 -9.190 1.00 92.50 89 GLN A N 1
ATOM 656 C CA . GLN A 1 89 ? 12.515 0.170 -9.675 1.00 92.50 89 GLN A CA 1
ATOM 657 C C . GLN A 1 89 ? 12.507 0.147 -11.202 1.00 92.50 89 GLN A C 1
ATOM 659 O O . GLN A 1 89 ? 13.428 0.649 -11.842 1.00 92.50 89 GLN A O 1
ATOM 664 N N . PHE A 1 90 ? 11.456 -0.426 -11.779 1.00 94.56 90 PHE A N 1
ATOM 665 C CA . PHE A 1 90 ? 11.147 -0.338 -13.201 1.00 94.56 90 PHE A CA 1
ATOM 666 C C . PHE A 1 90 ? 9.879 0.482 -13.393 1.00 94.56 90 PHE A C 1
ATOM 668 O O . PHE A 1 90 ? 8.879 0.226 -12.716 1.00 94.56 90 PHE A O 1
ATOM 675 N N . GLU A 1 91 ? 9.911 1.401 -14.350 1.00 94.94 91 GLU A N 1
ATOM 676 C CA . GLU A 1 91 ? 8.751 2.180 -14.762 1.00 94.94 91 GLU A CA 1
ATOM 677 C C . GLU A 1 91 ? 8.705 2.277 -16.288 1.00 94.94 91 GLU A C 1
ATOM 679 O O . GLU A 1 91 ? 9.712 2.563 -16.938 1.00 94.94 91 GLU A O 1
ATOM 684 N N . ILE A 1 92 ? 7.537 2.005 -16.859 1.00 96.38 92 ILE A N 1
ATOM 685 C CA . ILE A 1 92 ? 7.220 2.174 -18.274 1.00 96.38 92 ILE A CA 1
ATOM 686 C C . ILE A 1 92 ? 6.147 3.244 -18.402 1.00 96.38 92 ILE A C 1
ATOM 688 O O . ILE A 1 92 ? 5.238 3.313 -17.584 1.00 96.38 92 ILE A O 1
ATOM 692 N N . PHE A 1 93 ? 6.259 4.062 -19.438 1.00 95.81 93 PHE A N 1
ATOM 693 C CA . PHE A 1 93 ? 5.395 5.194 -19.716 1.00 95.81 93 PHE A CA 1
ATOM 694 C C . PHE A 1 93 ? 4.827 5.078 -21.121 1.00 95.81 93 PHE A C 1
ATOM 696 O O . PHE A 1 93 ? 5.556 4.736 -22.059 1.00 95.81 93 PHE A O 1
ATOM 703 N N . ASP A 1 94 ? 3.564 5.454 -21.260 1.00 94.44 94 ASP A N 1
ATOM 704 C CA . ASP A 1 94 ? 2.908 5.684 -22.534 1.00 94.44 94 ASP A CA 1
ATOM 705 C C . ASP A 1 94 ? 2.395 7.129 -22.605 1.00 94.44 94 ASP A C 1
ATOM 707 O O . ASP A 1 94 ? 1.599 7.585 -21.787 1.00 94.44 94 ASP A O 1
ATOM 711 N N . SER A 1 95 ? 2.891 7.892 -23.580 1.00 95.12 95 SER A N 1
ATOM 712 C CA . SER A 1 95 ? 2.604 9.331 -23.650 1.00 95.12 95 SER A CA 1
ATOM 713 C C . SER A 1 95 ? 1.177 9.683 -24.093 1.00 95.12 95 SER A C 1
ATOM 715 O O . SER A 1 95 ? 0.799 10.858 -24.007 1.00 95.12 95 SER A O 1
ATOM 717 N N . PHE A 1 96 ? 0.408 8.715 -24.603 1.00 91.00 96 PHE A N 1
ATOM 718 C CA . PHE A 1 96 ? -0.980 8.911 -25.024 1.00 91.00 96 PHE A CA 1
ATOM 719 C C . PHE A 1 96 ? -1.982 8.488 -23.946 1.00 91.00 96 PHE A C 1
ATOM 721 O O . PHE A 1 96 ? -3.084 9.047 -23.884 1.00 91.00 96 PHE A O 1
ATOM 728 N N . GLY A 1 97 ? -1.573 7.581 -23.061 1.00 88.69 97 GLY A N 1
ATOM 729 C CA . GLY A 1 97 ? -2.337 7.139 -21.907 1.00 88.69 97 GLY A CA 1
ATOM 730 C C . GLY A 1 97 ? -3.281 5.976 -22.203 1.00 88.69 97 GLY A C 1
ATOM 731 O O . GLY A 1 97 ? -4.247 5.791 -21.458 1.00 88.69 97 GLY A O 1
ATOM 732 N N . ASP A 1 98 ? -3.072 5.238 -23.297 1.00 87.38 98 ASP A N 1
ATOM 733 C CA . ASP A 1 98 ? -3.853 4.040 -23.642 1.00 87.38 98 ASP A CA 1
ATOM 734 C C . ASP A 1 98 ? -3.049 2.735 -23.568 1.00 87.38 98 ASP A C 1
ATOM 736 O O . ASP A 1 98 ? -3.572 1.672 -23.923 1.00 87.38 98 ASP A O 1
ATOM 740 N N . GLY A 1 99 ? -1.817 2.814 -23.057 1.00 88.69 99 GLY A N 1
ATOM 741 C CA . GLY A 1 99 ? -0.921 1.681 -22.887 1.00 88.69 99 GLY A CA 1
ATOM 742 C C . GLY A 1 99 ? -0.403 1.151 -24.217 1.00 88.69 99 GLY A C 1
ATOM 743 O O . GLY A 1 99 ? -0.354 1.839 -25.225 1.00 88.69 99 GLY A O 1
ATOM 744 N N . MET A 1 100 ? 0.005 -0.114 -24.227 1.00 90.44 100 MET A N 1
ATOM 745 C CA . MET A 1 100 ? 0.560 -0.776 -25.414 1.00 90.44 100 MET A CA 1
ATOM 746 C C . MET A 1 100 ? -0.252 -2.006 -25.848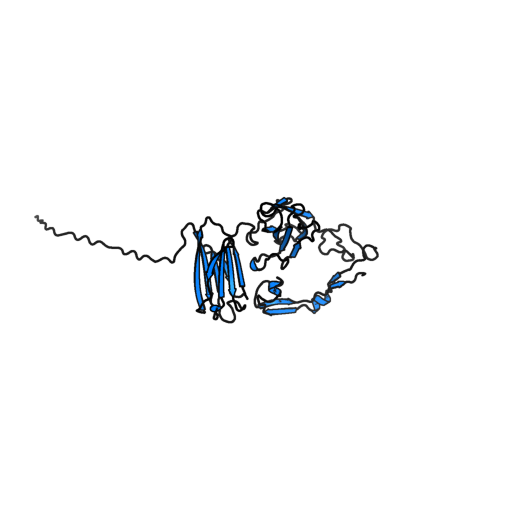 1.00 90.44 100 MET A C 1
ATOM 748 O O . MET A 1 100 ? 0.140 -2.747 -26.749 1.00 90.44 100 MET A O 1
ATOM 752 N N . CYS A 1 101 ? -1.406 -2.253 -25.231 1.00 85.25 101 CYS A N 1
ATOM 753 C CA . CYS A 1 101 ? -2.421 -3.182 -25.722 1.00 85.25 101 CYS A CA 1
ATOM 754 C C . CYS A 1 101 ? -3.808 -2.725 -25.235 1.00 85.25 101 CYS A C 1
ATOM 756 O O . CYS A 1 101 ? -3.921 -1.884 -24.362 1.00 85.25 101 CYS A O 1
ATOM 758 N N . CYS A 1 102 ? -4.954 -3.181 -25.741 1.00 78.19 102 CYS A N 1
ATOM 759 C CA . CYS A 1 102 ? -5.258 -4.273 -26.675 1.00 78.19 102 CYS A CA 1
ATOM 760 C C . CYS A 1 102 ? -5.937 -3.768 -27.969 1.00 78.19 102 CYS A C 1
ATOM 762 O O . CYS A 1 102 ? -6.414 -4.548 -28.797 1.00 78.19 102 CYS A O 1
ATOM 764 N N . GLY A 1 103 ? -6.112 -2.449 -28.097 1.00 78.00 103 GLY A N 1
ATOM 765 C CA . GLY A 1 103 ? -6.907 -1.833 -29.163 1.00 78.00 103 GLY A CA 1
ATOM 766 C C . GLY A 1 103 ? -6.158 -1.692 -30.487 1.00 78.00 103 GLY A C 1
ATOM 767 O O . GLY A 1 103 ? -6.761 -1.833 -31.556 1.00 78.00 103 GLY A O 1
ATOM 768 N N . TYR A 1 104 ? -4.850 -1.446 -30.412 1.00 80.69 104 TYR A N 1
ATOM 769 C CA . TYR A 1 104 ? -3.999 -1.096 -31.552 1.00 80.69 104 TYR A CA 1
ATOM 770 C C . TYR A 1 104 ? -2.731 -1.952 -31.642 1.00 80.69 104 TYR A C 1
ATOM 772 O O . TYR A 1 104 ? -1.716 -1.540 -32.189 1.00 80.69 104 TYR A O 1
ATOM 780 N N . GLY A 1 105 ? -2.806 -3.190 -31.173 1.00 85.12 105 GLY A N 1
ATOM 781 C CA . GLY A 1 105 ? -1.678 -4.111 -31.146 1.00 85.12 105 GLY A CA 1
ATOM 782 C C . GLY A 1 105 ? -1.681 -4.905 -29.852 1.00 85.12 105 GLY A C 1
ATOM 783 O O . GLY A 1 105 ? -2.456 -4.629 -28.938 1.00 85.12 105 GLY A O 1
ATOM 784 N N . GLU A 1 106 ? -0.837 -5.925 -29.813 1.00 90.94 106 GLU A N 1
ATOM 785 C CA . GLU A 1 106 ? -0.616 -6.761 -28.631 1.00 90.94 106 GLU A CA 1
ATOM 786 C C . GLU A 1 106 ? 0.808 -6.503 -28.136 1.00 90.94 106 GLU A C 1
ATOM 788 O O . GLU A 1 106 ? 1.652 -7.402 -28.127 1.00 90.94 106 GLU A O 1
ATOM 793 N N . GLY A 1 107 ? 1.091 -5.237 -27.823 1.00 94.50 107 GLY A N 1
ATOM 794 C CA . GLY A 1 107 ? 2.337 -4.848 -27.193 1.00 94.50 107 GLY A CA 1
ATOM 795 C C . GLY A 1 107 ? 2.374 -5.302 -25.736 1.00 94.50 107 GLY A C 1
ATOM 796 O O . GLY A 1 107 ? 1.344 -5.503 -25.090 1.00 94.50 107 GLY A O 1
ATOM 797 N N . GLN A 1 108 ? 3.578 -5.509 -25.219 1.00 95.81 108 GLN A N 1
ATOM 798 C CA . GLN A 1 108 ? 3.790 -5.871 -23.822 1.00 95.81 108 GLN A CA 1
ATOM 799 C C . GLN A 1 108 ? 5.221 -5.570 -23.382 1.00 95.81 108 GLN A C 1
ATOM 801 O O . GLN A 1 108 ? 6.155 -5.641 -24.182 1.00 95.81 108 GLN A O 1
ATOM 806 N N . TYR A 1 109 ? 5.403 -5.347 -22.088 1.00 97.00 109 TYR A N 1
ATOM 807 C CA . TYR A 1 109 ? 6.698 -5.377 -21.428 1.00 97.00 109 TYR A CA 1
ATOM 808 C C . TYR A 1 109 ? 6.836 -6.638 -20.573 1.00 97.00 109 TYR A C 1
ATOM 810 O O . TYR A 1 109 ? 5.864 -7.140 -20.001 1.00 97.00 109 TYR A O 1
ATOM 818 N N . VAL A 1 110 ? 8.059 -7.148 -20.462 1.00 96.06 110 VAL A N 1
ATOM 819 C CA . VAL A 1 110 ? 8.439 -8.218 -19.535 1.00 96.06 110 VAL A CA 1
ATOM 820 C C . VAL A 1 110 ? 9.786 -7.862 -18.922 1.00 96.06 110 VAL A C 1
ATOM 822 O O . VAL A 1 110 ? 10.779 -7.703 -19.625 1.00 96.06 110 VAL A O 1
ATOM 825 N N . VAL A 1 111 ? 9.830 -7.773 -17.59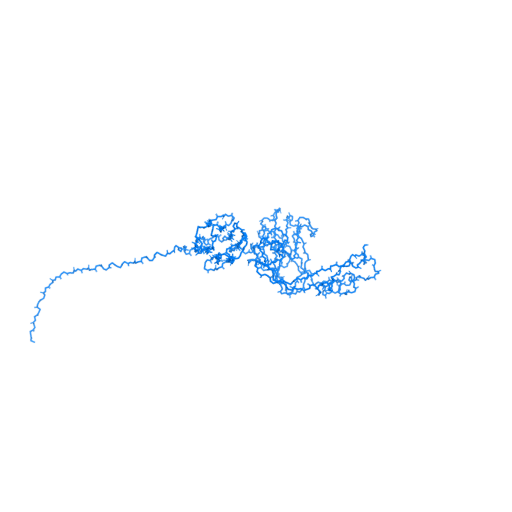6 1.00 96.19 111 VAL A N 1
ATOM 826 C CA . VAL A 1 111 ? 11.050 -7.514 -16.830 1.00 96.19 111 VAL A CA 1
ATOM 827 C C . VAL A 1 111 ? 11.448 -8.784 -16.101 1.00 96.19 111 VAL A C 1
ATOM 829 O O . VAL A 1 111 ? 10.659 -9.353 -15.343 1.00 96.19 111 VAL A O 1
ATOM 832 N N . THR A 1 112 ? 12.674 -9.239 -16.336 1.00 93.69 112 THR A N 1
ATOM 833 C CA . THR A 1 112 ? 13.193 -10.509 -15.823 1.00 93.69 112 THR A CA 1
ATOM 834 C C . THR A 1 112 ? 14.498 -10.283 -15.070 1.00 93.69 112 THR A C 1
ATOM 836 O O . THR A 1 112 ? 15.413 -9.683 -15.619 1.00 93.69 112 THR A O 1
ATOM 839 N N . LEU A 1 113 ? 14.615 -10.812 -13.853 1.00 92.12 113 LEU A N 1
ATOM 840 C CA . LEU A 1 113 ? 15.846 -10.823 -13.060 1.00 92.12 113 LEU A CA 1
ATOM 841 C C . LEU A 1 113 ? 16.309 -12.272 -12.872 1.00 92.12 113 LEU A C 1
ATOM 843 O O . LEU A 1 113 ? 15.545 -13.109 -12.397 1.00 92.12 113 LEU A O 1
ATOM 847 N N . ASP A 1 114 ? 17.529 -12.594 -13.302 1.00 91.25 114 ASP A N 1
ATOM 848 C CA . ASP A 1 114 ? 18.119 -13.944 -13.221 1.00 91.25 114 ASP A CA 1
ATOM 849 C C . ASP A 1 114 ? 17.220 -15.060 -13.793 1.00 91.25 114 ASP A C 1
ATOM 851 O O . ASP A 1 114 ? 17.206 -16.209 -13.343 1.00 91.25 114 ASP A O 1
ATOM 855 N N . GLY A 1 115 ? 16.462 -14.719 -14.839 1.00 88.00 115 GLY A N 1
ATOM 856 C CA . GLY A 1 115 ? 15.528 -15.623 -15.514 1.00 88.00 115 GLY A CA 1
ATOM 857 C C . GLY A 1 115 ? 14.142 -15.725 -14.865 1.00 88.00 115 GLY A C 1
ATOM 858 O O . GLY A 1 115 ? 13.287 -16.431 -15.401 1.00 88.00 115 GLY A O 1
ATOM 859 N N . GLN A 1 116 ? 13.894 -15.030 -13.752 1.00 89.12 116 GLN A N 1
ATOM 860 C CA . GLN A 1 116 ? 12.581 -14.923 -13.119 1.00 89.12 116 GLN A CA 1
ATOM 861 C C . GLN A 1 116 ? 11.867 -13.642 -13.558 1.00 89.12 116 GLN A C 1
ATOM 863 O O . GLN A 1 116 ? 12.406 -12.548 -13.430 1.00 89.12 116 GLN A O 1
ATOM 868 N N . THR A 1 117 ? 10.636 -13.765 -14.056 1.00 90.50 117 THR A N 1
ATOM 869 C CA . THR A 1 117 ? 9.796 -12.604 -14.379 1.00 90.50 117 THR A CA 1
ATOM 870 C C . THR A 1 117 ? 9.383 -11.883 -13.099 1.00 90.50 117 THR A C 1
ATOM 872 O O . THR A 1 117 ? 8.738 -12.481 -12.237 1.00 90.50 117 THR A O 1
ATOM 875 N N . MET A 1 118 ? 9.749 -10.607 -13.003 1.00 89.44 118 MET A N 1
ATOM 876 C CA . MET A 1 118 ? 9.451 -9.729 -11.869 1.00 89.44 118 MET A CA 1
ATOM 877 C C . MET A 1 118 ? 8.230 -8.852 -12.145 1.00 89.44 118 MET A C 1
ATOM 879 O O . MET A 1 118 ? 7.426 -8.614 -11.249 1.00 89.44 118 MET A O 1
ATOM 883 N N . ALA A 1 119 ? 8.065 -8.416 -13.396 1.00 90.81 119 ALA A N 1
ATOM 884 C CA . ALA A 1 119 ? 6.921 -7.634 -13.843 1.00 90.81 119 ALA A CA 1
ATOM 885 C C . ALA A 1 119 ? 6.607 -7.933 -15.310 1.00 90.81 119 ALA A C 1
ATOM 887 O O . ALA A 1 119 ? 7.502 -8.243 -16.097 1.00 90.81 119 ALA A O 1
ATOM 888 N N . SER A 1 120 ? 5.337 -7.832 -15.684 1.00 94.00 120 SER A N 1
ATOM 889 C CA . SER A 1 120 ? 4.905 -7.913 -17.078 1.00 94.00 120 SER A CA 1
ATOM 890 C C . SER A 1 120 ? 3.535 -7.278 -17.241 1.00 94.00 120 SER A C 1
ATOM 892 O O . SER A 1 120 ? 2.690 -7.448 -16.362 1.00 94.00 120 SER A O 1
ATOM 894 N N . GLY A 1 121 ? 3.290 -6.635 -18.373 1.00 92.25 121 GLY A N 1
ATOM 895 C CA . GLY A 1 121 ? 2.021 -5.969 -18.648 1.00 92.25 121 GLY A CA 1
ATOM 896 C C . GLY A 1 121 ? 1.988 -5.397 -20.056 1.00 92.25 121 GLY A C 1
ATOM 897 O O . GLY A 1 121 ? 2.918 -5.596 -20.829 1.00 92.25 121 GLY A O 1
ATOM 898 N N . GLY A 1 122 ? 0.909 -4.706 -20.396 1.00 90.75 122 GLY A N 1
ATOM 899 C CA . GLY A 1 122 ? 0.752 -4.070 -21.705 1.00 90.75 122 GLY A CA 1
ATOM 900 C C . GLY A 1 122 ? -0.536 -3.264 -21.784 1.00 90.75 122 GLY A C 1
ATOM 901 O O . GLY A 1 122 ? -0.555 -2.178 -22.344 1.00 90.75 122 GLY A O 1
ATOM 902 N N . ASP A 1 123 ? -1.579 -3.760 -21.124 1.00 89.06 123 ASP A N 1
ATOM 903 C CA . ASP A 1 123 ? -2.734 -2.962 -20.740 1.00 89.06 123 ASP A CA 1
ATOM 904 C C . ASP A 1 123 ? -2.205 -2.117 -19.576 1.00 89.06 123 ASP A C 1
ATOM 906 O O . ASP A 1 123 ? -1.659 -2.698 -18.632 1.00 89.06 123 ASP A O 1
ATOM 910 N N . PHE A 1 124 ? -2.239 -0.798 -19.702 1.00 86.25 124 PHE A N 1
ATOM 911 C CA . PHE A 1 124 ? -2.045 0.254 -18.690 1.00 86.25 124 PHE A CA 1
ATOM 912 C C . PHE A 1 124 ? -2.472 1.568 -19.358 1.00 86.25 124 PHE A C 1
ATOM 914 O O . PHE A 1 124 ? -2.868 1.553 -20.520 1.00 86.25 124 PHE A O 1
ATOM 921 N N . GLY A 1 125 ? -2.498 2.686 -18.650 1.00 84.75 125 GLY A N 1
ATOM 922 C CA . GLY A 1 125 ? -2.775 3.994 -19.242 1.00 84.75 125 GLY A CA 1
ATOM 923 C C . GLY A 1 125 ? -1.496 4.770 -19.480 1.00 84.75 125 GLY A C 1
ATOM 924 O O . GLY A 1 125 ? -0.859 4.572 -20.504 1.00 84.75 125 GLY A O 1
ATOM 925 N N . GLU A 1 126 ? -1.148 5.680 -18.570 1.00 87.56 126 GLU A N 1
ATOM 926 C CA . GLU A 1 126 ? 0.022 6.559 -18.710 1.00 87.56 126 GLU A CA 1
ATOM 927 C C . GLU A 1 126 ? 1.313 5.901 -18.219 1.00 87.56 126 GLU A C 1
ATOM 929 O O . GLU A 1 126 ? 2.382 6.180 -18.771 1.00 87.56 126 GLU A O 1
ATOM 934 N N . SER A 1 127 ? 1.252 5.035 -17.204 1.00 90.94 127 SER A N 1
ATOM 935 C CA . SER A 1 127 ? 2.441 4.335 -16.724 1.00 90.94 127 SER A CA 1
ATOM 936 C C . SER A 1 127 ? 2.128 3.049 -15.979 1.00 90.94 127 SER A C 1
ATOM 938 O O . SER A 1 127 ? 1.086 2.878 -15.366 1.00 90.94 127 SER A O 1
ATOM 940 N N . ALA A 1 128 ? 3.083 2.130 -15.992 1.00 88.12 128 ALA A N 1
ATOM 941 C CA . ALA A 1 128 ? 3.064 0.954 -15.141 1.00 88.12 128 ALA A CA 1
ATOM 942 C C . ALA A 1 128 ? 4.464 0.708 -14.591 1.00 88.12 128 ALA A C 1
ATOM 944 O O . ALA A 1 128 ? 5.466 1.178 -15.129 1.00 88.12 128 ALA A O 1
ATOM 945 N N . GLY A 1 129 ? 4.570 -0.068 -13.520 1.00 88.94 129 GLY A N 1
ATOM 946 C CA . GLY A 1 129 ? 5.870 -0.312 -12.923 1.00 88.94 129 GLY A CA 1
ATOM 947 C C . GLY A 1 129 ? 5.871 -1.406 -11.881 1.00 88.94 129 GLY A C 1
ATOM 948 O O . GLY A 1 129 ? 4.846 -2.007 -11.552 1.00 88.94 129 GLY A O 1
ATOM 949 N N . ALA A 1 130 ? 7.064 -1.682 -11.374 1.00 87.50 130 ALA A N 1
ATOM 950 C CA . ALA A 1 130 ? 7.266 -2.574 -10.250 1.00 87.50 130 ALA A CA 1
ATOM 951 C C . ALA A 1 130 ? 8.535 -2.196 -9.492 1.00 87.50 130 ALA A C 1
ATOM 953 O O . ALA A 1 130 ? 9.523 -1.757 -10.079 1.00 87.50 130 ALA A O 1
ATOM 954 N N . ILE A 1 131 ? 8.505 -2.445 -8.188 1.00 88.50 131 ILE A N 1
ATOM 955 C CA . ILE A 1 131 ? 9.659 -2.337 -7.303 1.00 88.50 131 ILE A CA 1
ATOM 956 C C . ILE A 1 131 ? 9.948 -3.739 -6.760 1.00 88.50 131 ILE A C 1
ATOM 958 O O . ILE A 1 131 ? 9.037 -4.399 -6.247 1.00 88.50 131 ILE A O 1
ATOM 962 N N . PHE A 1 132 ? 11.179 -4.221 -6.925 1.00 87.94 132 PHE A N 1
ATOM 963 C CA . PHE A 1 132 ? 11.566 -5.596 -6.603 1.00 87.94 132 PHE A CA 1
ATOM 964 C C . PHE A 1 132 ? 13.057 -5.730 -6.271 1.00 87.94 132 PHE A C 1
ATOM 966 O O . PHE A 1 132 ? 13.845 -4.820 -6.507 1.00 87.94 132 PHE A O 1
ATOM 973 N N . ALA A 1 133 ? 13.435 -6.900 -5.740 1.00 86.94 133 ALA A N 1
ATOM 974 C CA . ALA A 1 133 ? 14.795 -7.203 -5.275 1.00 86.94 133 ALA A CA 1
ATOM 975 C C . ALA A 1 133 ? 15.313 -6.227 -4.200 1.00 86.94 133 ALA A C 1
ATOM 977 O O . ALA A 1 133 ? 16.512 -6.016 -4.069 1.00 86.94 133 ALA A O 1
ATOM 978 N N . CYS A 1 134 ? 14.395 -5.658 -3.422 1.00 85.69 134 CYS A N 1
ATOM 979 C CA . CYS A 1 134 ? 14.700 -4.753 -2.323 1.00 85.69 134 CYS A CA 1
ATOM 980 C C . CYS A 1 134 ? 15.013 -5.532 -1.044 1.00 85.69 134 CYS A C 1
ATOM 982 O O . CYS A 1 134 ? 14.714 -6.728 -0.933 1.00 85.69 134 CYS A O 1
ATOM 984 N N . ALA A 1 135 ? 15.591 -4.851 -0.055 1.00 86.62 135 ALA A N 1
ATOM 985 C CA . ALA A 1 135 ? 15.820 -5.480 1.234 1.00 86.62 135 ALA A CA 1
ATOM 986 C C . ALA A 1 135 ? 14.482 -5.838 1.902 1.00 86.62 135 ALA A C 1
ATOM 988 O O . ALA A 1 135 ? 13.434 -5.233 1.654 1.00 86.62 135 ALA A O 1
ATOM 989 N N . GLN A 1 136 ? 14.515 -6.844 2.778 1.00 89.88 136 GLN A N 1
ATOM 990 C CA . GLN A 1 136 ? 13.320 -7.286 3.487 1.00 89.88 136 GLN A CA 1
ATOM 991 C C . GLN A 1 136 ? 12.663 -6.106 4.219 1.00 89.88 136 GLN A C 1
ATOM 993 O O . GLN A 1 136 ? 13.339 -5.389 4.950 1.00 89.88 136 GLN A O 1
ATOM 998 N N . GLY A 1 137 ? 11.355 -5.932 4.031 1.00 89.56 137 GLY A N 1
ATOM 999 C CA . GLY A 1 137 ? 10.545 -4.859 4.601 1.00 89.56 137 GLY A CA 1
ATOM 1000 C C . GLY A 1 137 ? 10.585 -3.527 3.850 1.00 89.56 137 GLY A C 1
ATOM 1001 O O . GLY A 1 137 ? 9.866 -2.615 4.239 1.00 89.56 137 GLY A O 1
ATOM 1002 N N . GLU A 1 138 ? 11.339 -3.384 2.759 1.00 89.06 138 GLU A N 1
ATOM 1003 C CA . GLU A 1 138 ? 11.306 -2.151 1.951 1.00 89.06 138 GLU A CA 1
ATOM 1004 C C . GLU A 1 138 ? 10.071 -2.063 1.043 1.00 89.06 138 GLU A C 1
ATOM 1006 O O . GLU A 1 138 ? 9.594 -0.972 0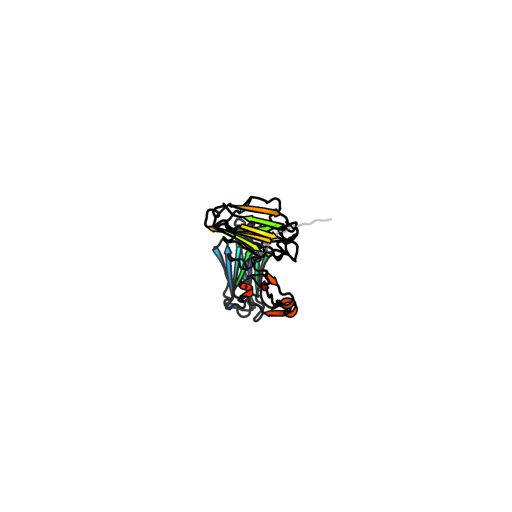.735 1.00 89.06 138 GLU A O 1
ATOM 1011 N N . THR A 1 139 ? 9.497 -3.208 0.668 1.00 89.88 139 THR A N 1
ATOM 1012 C CA . THR A 1 139 ? 8.272 -3.295 -0.137 1.00 89.88 139 THR A CA 1
ATOM 1013 C C . THR A 1 139 ? 7.221 -4.154 0.559 1.00 89.88 139 THR A C 1
ATOM 1015 O O . THR A 1 139 ? 7.532 -4.968 1.431 1.00 89.88 139 THR A O 1
ATOM 1018 N N . CYS A 1 140 ? 5.962 -4.038 0.133 1.00 91.06 140 CYS A N 1
ATOM 1019 C CA . CYS A 1 140 ? 4.903 -4.924 0.609 1.00 91.06 140 CYS A CA 1
ATOM 1020 C C . CYS A 1 140 ? 5.121 -6.394 0.187 1.00 91.06 140 CYS A C 1
ATOM 1022 O O . CYS A 1 140 ? 4.634 -7.299 0.869 1.00 91.06 140 CYS A O 1
ATOM 1024 N N . ASN A 1 141 ? 5.863 -6.641 -0.905 1.00 87.44 141 ASN A N 1
ATOM 1025 C CA . ASN A 1 141 ? 6.178 -7.988 -1.397 1.00 87.44 141 ASN A CA 1
ATOM 1026 C C . ASN A 1 141 ? 7.186 -8.703 -0.488 1.00 87.44 141 ASN A C 1
ATOM 1028 O O . ASN A 1 141 ? 7.100 -9.916 -0.306 1.00 87.44 141 ASN A O 1
ATOM 1032 N N . ASP A 1 142 ? 8.093 -7.936 0.118 1.00 88.69 142 ASP A N 1
ATOM 1033 C CA . ASP A 1 142 ? 9.167 -8.432 0.982 1.00 88.69 142 ASP A CA 1
ATOM 1034 C C . ASP A 1 142 ? 8.920 -8.102 2.462 1.00 88.69 142 ASP A C 1
ATOM 1036 O O . ASP A 1 142 ? 9.839 -8.121 3.280 1.00 88.69 142 ASP A O 1
ATOM 1040 N N . ALA A 1 143 ? 7.676 -7.783 2.818 1.00 94.19 143 ALA A N 1
ATOM 1041 C CA . ALA A 1 143 ? 7.276 -7.346 4.148 1.00 94.19 143 ALA A CA 1
ATOM 1042 C C . ALA A 1 143 ? 7.637 -8.357 5.254 1.00 94.19 143 ALA A C 1
ATOM 1044 O O . ALA A 1 143 ? 7.507 -9.574 5.089 1.00 94.19 143 ALA A O 1
ATOM 1045 N N . ILE A 1 144 ? 8.040 -7.859 6.428 1.00 96.19 144 ILE A N 1
ATOM 1046 C CA . ILE A 1 144 ? 8.408 -8.720 7.561 1.00 96.19 144 ILE A CA 1
ATOM 1047 C C . ILE A 1 144 ? 7.151 -9.272 8.250 1.00 96.19 144 ILE A C 1
ATOM 1049 O O . ILE A 1 144 ? 6.321 -8.489 8.712 1.00 96.19 144 ILE A O 1
ATOM 1053 N N . PRO A 1 145 ? 6.993 -10.601 8.381 1.00 97.50 145 PRO A N 1
ATOM 1054 C CA . PRO A 1 145 ? 5.854 -11.168 9.086 1.00 97.50 145 PRO A CA 1
ATOM 1055 C C . PRO A 1 145 ? 5.968 -10.934 10.593 1.00 97.50 145 PRO A C 1
ATOM 1057 O O . PRO A 1 145 ? 6.929 -11.361 11.230 1.00 97.50 145 PRO A O 1
ATOM 1060 N N . LEU A 1 146 ? 4.947 -10.302 11.157 1.00 98.00 146 LEU A N 1
ATOM 1061 C CA . LEU A 1 146 ? 4.717 -10.174 12.587 1.00 98.00 146 LEU A CA 1
ATOM 1062 C C . LEU A 1 146 ? 3.920 -11.367 13.101 1.00 98.00 146 LEU A C 1
ATOM 1064 O O . LEU A 1 146 ? 3.046 -11.924 12.429 1.00 98.00 146 LEU A O 1
ATOM 1068 N N . THR A 1 147 ? 4.194 -11.726 14.344 1.00 97.19 147 THR A N 1
ATOM 1069 C CA . THR A 1 147 ? 3.525 -12.796 15.073 1.00 97.19 147 THR A CA 1
ATOM 1070 C C . THR A 1 147 ? 3.165 -12.332 16.479 1.00 97.19 147 THR A C 1
ATOM 1072 O O . THR A 1 147 ? 3.569 -11.267 16.937 1.00 97.19 147 THR A O 1
ATOM 1075 N N . SER A 1 148 ? 2.453 -13.168 17.233 1.00 95.56 148 SER A N 1
ATOM 1076 C CA . SER A 1 148 ? 2.210 -12.903 18.655 1.00 95.56 148 SER A CA 1
ATOM 1077 C C . SER A 1 148 ? 3.485 -12.876 19.511 1.00 95.56 148 SER A C 1
ATOM 1079 O O . SER A 1 148 ? 3.426 -12.495 20.677 1.00 95.56 148 SER A O 1
ATOM 1081 N N . ALA A 1 149 ? 4.623 -13.349 18.988 1.00 97.00 149 ALA A N 1
ATOM 1082 C CA . ALA A 1 149 ? 5.908 -13.247 19.678 1.00 97.00 149 ALA A CA 1
ATOM 1083 C C . ALA A 1 149 ? 6.497 -11.829 19.615 1.00 97.00 149 ALA A C 1
ATOM 1085 O O . ALA A 1 149 ? 7.358 -11.511 20.432 1.00 97.00 149 ALA A O 1
ATOM 1086 N N . ASP A 1 150 ? 6.010 -11.005 18.686 1.00 97.69 150 ASP A N 1
ATOM 1087 C CA . ASP A 1 150 ? 6.486 -9.646 18.425 1.00 97.69 150 ASP A CA 1
ATOM 1088 C C . ASP A 1 150 ? 5.656 -8.586 19.163 1.00 97.69 150 ASP A C 1
ATOM 1090 O O . ASP A 1 150 ? 5.820 -7.398 18.912 1.00 97.69 150 ASP A O 1
ATOM 1094 N N . TYR A 1 151 ? 4.761 -8.994 20.073 1.00 97.94 151 TYR A N 1
ATOM 1095 C CA . TYR A 1 151 ? 4.021 -8.040 20.896 1.00 97.94 151 TYR A CA 1
ATOM 1096 C C . TYR A 1 151 ? 4.949 -7.210 21.801 1.00 97.94 151 TYR A C 1
ATOM 1098 O O . TYR A 1 151 ? 5.923 -7.728 22.362 1.00 97.94 151 TYR A O 1
ATOM 1106 N N . GLY A 1 152 ? 4.593 -5.940 21.988 1.00 97.69 152 GLY A N 1
ATOM 1107 C CA . GLY A 1 152 ? 5.404 -4.888 22.591 1.00 97.69 152 GLY A CA 1
ATOM 1108 C C . GLY A 1 152 ? 6.167 -4.083 21.537 1.00 97.69 152 GLY A C 1
ATOM 1109 O O . GLY A 1 152 ? 5.671 -3.840 20.437 1.00 97.69 152 GLY A O 1
ATOM 1110 N N . THR A 1 153 ? 7.388 -3.666 21.874 1.00 97.31 153 THR A N 1
ATOM 1111 C CA . THR A 1 153 ? 8.205 -2.822 20.999 1.00 97.31 153 THR A CA 1
ATOM 1112 C C . THR A 1 153 ? 8.778 -3.600 19.811 1.00 97.31 153 THR A C 1
ATOM 1114 O O . THR A 1 153 ? 9.600 -4.505 19.985 1.00 97.31 153 THR A O 1
ATOM 1117 N N . VAL A 1 154 ? 8.436 -3.163 18.604 1.00 97.25 154 VAL A N 1
ATOM 1118 C CA . VAL A 1 154 ? 9.010 -3.587 17.325 1.00 97.25 154 VAL A CA 1
ATOM 1119 C C . VAL A 1 154 ? 9.962 -2.503 16.813 1.00 97.25 154 VAL A C 1
ATOM 1121 O O . VAL A 1 154 ? 9.674 -1.310 16.898 1.00 97.25 154 VAL A O 1
ATOM 1124 N N . THR A 1 155 ? 11.116 -2.909 16.279 1.00 95.06 155 THR A N 1
ATOM 1125 C CA . THR A 1 155 ? 12.100 -1.986 15.695 1.00 95.06 155 THR A CA 1
ATOM 1126 C C . THR A 1 155 ? 11.917 -1.897 14.184 1.00 95.06 155 THR A C 1
ATOM 1128 O O . THR A 1 155 ? 12.045 -2.903 13.491 1.00 95.06 155 THR A O 1
ATOM 1131 N N . SER A 1 156 ? 11.702 -0.684 13.680 1.00 94.00 156 SER A N 1
ATOM 1132 C CA . SER A 1 156 ? 11.775 -0.345 12.261 1.00 94.00 156 SER A CA 1
ATOM 1133 C C . SER A 1 156 ? 13.186 0.124 11.896 1.00 94.00 156 SER A C 1
ATOM 1135 O O . SER A 1 156 ? 13.673 1.070 12.518 1.00 94.00 156 SER A O 1
ATOM 1137 N N . PRO A 1 157 ? 13.861 -0.496 10.912 1.00 90.06 157 PRO A N 1
ATOM 1138 C CA . PRO A 1 157 ? 15.258 -0.193 10.604 1.00 90.06 157 PRO A CA 1
ATOM 1139 C C . PRO A 1 157 ? 15.454 1.094 9.788 1.00 90.06 157 PRO A C 1
ATOM 1141 O O . PRO A 1 157 ? 16.538 1.679 9.791 1.00 90.06 157 PRO A O 1
ATOM 1144 N N . SER A 1 158 ? 14.409 1.563 9.107 1.00 90.38 158 SER A N 1
ATOM 1145 C CA . SER A 1 158 ? 14.436 2.735 8.229 1.00 90.38 158 SER A CA 1
ATOM 1146 C C . SER A 1 158 ? 13.204 3.617 8.443 1.00 90.38 158 SER A C 1
ATOM 1148 O O . SER A 1 158 ? 12.282 3.269 9.191 1.00 90.38 158 SER A O 1
ATOM 1150 N N . SER A 1 159 ? 13.183 4.779 7.786 1.00 90.81 159 SER A N 1
ATOM 1151 C CA . SER A 1 159 ? 12.059 5.715 7.839 1.00 90.81 159 SER A CA 1
ATOM 1152 C C . SER A 1 159 ? 10.785 5.184 7.189 1.00 90.81 159 SER A C 1
ATOM 1154 O O . SER A 1 159 ? 9.723 5.673 7.540 1.00 90.81 159 SER A O 1
ATOM 1156 N N . SER A 1 160 ? 10.835 4.204 6.281 1.00 92.38 160 SER A N 1
ATOM 1157 C CA . SER A 1 160 ? 9.632 3.548 5.760 1.00 92.38 160 SER A CA 1
ATOM 1158 C C . SER A 1 160 ? 9.832 2.049 5.655 1.00 92.38 160 SER A C 1
ATOM 1160 O O . SER A 1 160 ? 10.828 1.597 5.093 1.00 92.38 160 SER A O 1
ATOM 1162 N N . PHE A 1 161 ? 8.897 1.290 6.223 1.00 94.81 161 PHE A N 1
ATOM 1163 C CA . PHE A 1 161 ? 9.053 -0.148 6.351 1.00 94.81 161 PHE A CA 1
ATOM 1164 C C . PHE A 1 161 ? 7.715 -0.885 6.404 1.00 94.81 161 PHE A C 1
ATOM 1166 O O . PHE A 1 161 ? 6.729 -0.383 6.952 1.00 94.81 161 PHE A O 1
ATOM 1173 N N . TRP A 1 162 ? 7.709 -2.091 5.848 1.00 96.62 162 TRP A N 1
ATOM 1174 C CA . TRP A 1 162 ? 6.544 -2.934 5.637 1.00 96.62 162 TRP A CA 1
ATOM 1175 C C . TRP A 1 162 ? 6.594 -4.197 6.482 1.00 96.62 162 TRP A C 1
ATOM 1177 O O . TRP A 1 162 ? 7.590 -4.924 6.539 1.00 96.62 162 TRP A O 1
ATOM 1187 N N . TYR A 1 163 ? 5.443 -4.501 7.061 1.00 98.00 163 TYR A N 1
ATOM 1188 C CA . TYR A 1 163 ? 5.186 -5.699 7.832 1.00 98.00 163 TYR A CA 1
ATOM 1189 C C . TYR A 1 163 ? 3.941 -6.400 7.303 1.00 98.00 163 TYR A C 1
ATOM 1191 O O . TYR A 1 163 ? 3.059 -5.771 6.721 1.00 98.00 163 TYR A O 1
ATOM 1199 N N . THR A 1 164 ? 3.844 -7.703 7.535 1.00 98.25 164 THR A N 1
ATOM 1200 C CA . THR A 1 164 ? 2.592 -8.445 7.368 1.00 98.25 164 THR A CA 1
ATOM 1201 C C . THR A 1 164 ? 2.123 -8.976 8.704 1.00 98.25 164 THR A C 1
ATOM 1203 O O . THR A 1 164 ? 2.928 -9.349 9.549 1.00 98.25 164 THR A O 1
ATOM 1206 N N . PHE A 1 165 ? 0.816 -9.049 8.911 1.00 98.44 165 PHE A N 1
ATOM 1207 C CA . PHE A 1 165 ? 0.253 -9.686 10.093 1.00 98.44 165 PHE A CA 1
ATOM 1208 C C . PHE A 1 165 ? -0.980 -10.497 9.716 1.00 98.44 165 PHE A C 1
ATOM 1210 O O . PHE A 1 165 ? -1.844 -10.024 8.989 1.00 98.44 165 PHE A O 1
ATOM 1217 N N . THR A 1 166 ? -1.051 -11.738 10.197 1.00 98.31 166 THR A N 1
ATOM 1218 C CA . THR A 1 166 ? -2.221 -12.610 10.025 1.00 98.31 166 THR A CA 1
ATOM 1219 C C . THR A 1 166 ? -2.701 -13.050 11.408 1.00 98.31 166 THR A C 1
ATOM 1221 O O . THR A 1 166 ? -2.059 -13.913 12.014 1.00 98.31 166 THR A O 1
ATOM 1224 N N . PRO A 1 167 ? -3.786 -12.463 11.944 1.00 96.81 167 PRO A N 1
ATOM 1225 C CA . PRO A 1 167 ? -4.316 -12.830 13.251 1.00 96.81 167 PRO A CA 1
ATOM 1226 C C . PRO A 1 167 ? -4.717 -14.309 13.318 1.00 96.81 167 PRO A C 1
ATOM 1228 O O . PRO A 1 167 ? -5.360 -14.833 12.410 1.00 96.81 167 PRO A O 1
ATOM 1231 N N . GLU A 1 168 ? -4.411 -14.988 14.427 1.00 94.25 168 GLU A N 1
ATOM 1232 C CA . GLU A 1 168 ? -4.914 -16.353 14.676 1.00 94.25 168 GLU A CA 1
ATOM 1233 C C . GLU A 1 168 ? -6.394 -16.371 15.108 1.00 94.25 168 GLU A C 1
ATOM 1235 O O . GLU A 1 168 ? -7.053 -17.412 15.056 1.00 94.25 168 GLU A O 1
ATOM 1240 N N . GLY A 1 169 ? -6.920 -15.224 15.543 1.00 92.12 169 GLY A N 1
ATOM 1241 C CA . GLY A 1 169 ? -8.288 -15.030 16.012 1.00 92.12 169 GLY A CA 1
ATOM 1242 C C . GLY A 1 169 ? -8.738 -13.587 15.790 1.00 92.12 169 GLY A C 1
ATOM 1243 O O . GLY A 1 169 ? -7.900 -12.701 15.640 1.00 92.12 169 GLY A O 1
ATOM 1244 N N . ASN A 1 170 ? -10.051 -13.357 15.791 1.00 93.31 170 ASN A N 1
ATOM 1245 C CA . ASN A 1 170 ? -10.607 -12.009 15.706 1.00 93.31 170 ASN A CA 1
ATOM 1246 C C . ASN A 1 170 ? -10.185 -11.202 16.938 1.00 93.31 170 ASN A C 1
ATOM 1248 O O . ASN A 1 170 ? -10.227 -11.703 18.068 1.00 93.31 170 ASN A O 1
ATOM 1252 N N . GLY A 1 171 ? -9.769 -9.955 16.732 1.00 95.19 171 GLY A N 1
ATOM 1253 C CA . GLY A 1 171 ? -9.130 -9.208 17.803 1.00 95.19 171 GLY A CA 1
ATOM 1254 C C . GLY A 1 171 ? -8.983 -7.722 17.554 1.00 95.19 171 GLY A C 1
ATOM 1255 O O . GLY A 1 171 ? -8.833 -7.280 16.420 1.00 95.19 171 GLY A O 1
ATOM 1256 N N . MET A 1 172 ? -8.972 -6.964 18.646 1.00 96.12 172 MET A N 1
ATOM 1257 C CA . MET A 1 172 ? -8.497 -5.589 18.663 1.00 96.12 172 MET A CA 1
ATOM 1258 C C . MET A 1 172 ? -6.976 -5.591 18.821 1.00 96.12 172 MET A C 1
ATOM 1260 O O . MET A 1 172 ? -6.443 -6.175 19.771 1.00 96.12 172 MET A O 1
ATOM 1264 N N . TYR A 1 173 ? -6.290 -4.907 17.914 1.00 97.88 173 TYR A N 1
ATOM 1265 C CA . TYR A 1 173 ? -4.838 -4.773 17.888 1.00 97.88 173 TYR A CA 1
ATOM 1266 C C . TYR A 1 173 ? -4.458 -3.299 17.944 1.00 97.88 173 TYR A C 1
ATOM 1268 O O . TYR A 1 173 ? -5.047 -2.479 17.243 1.00 97.88 173 TYR A O 1
ATOM 1276 N N . SER A 1 174 ? -3.495 -2.967 18.797 1.00 97.12 174 SER A N 1
ATOM 1277 C CA . SER A 1 174 ? -2.949 -1.622 18.936 1.00 97.12 174 SER A CA 1
ATOM 1278 C C . SER A 1 174 ? -1.639 -1.516 18.171 1.00 97.12 174 SER A C 1
ATOM 1280 O O . SER A 1 174 ? -0.773 -2.377 18.306 1.00 97.12 174 SER A O 1
ATOM 1282 N N . PHE A 1 175 ? -1.501 -0.430 17.423 1.00 97.94 175 PHE A N 1
ATOM 1283 C CA . PHE A 1 175 ? -0.303 -0.015 16.707 1.00 97.94 175 PHE A CA 1
ATOM 1284 C C . PHE A 1 175 ? -0.009 1.421 17.135 1.00 97.94 175 PHE A C 1
ATOM 1286 O O . PHE A 1 175 ? -0.894 2.271 17.042 1.00 97.94 175 PHE A O 1
ATOM 1293 N N . SER A 1 176 ? 1.180 1.706 17.662 1.00 97.31 176 SER A N 1
ATOM 1294 C CA . SER A 1 176 ? 1.474 3.036 18.206 1.00 97.31 176 SER A CA 1
ATOM 1295 C C . SER A 1 176 ? 2.941 3.407 18.069 1.00 97.31 176 SER A C 1
ATOM 1297 O O . SER A 1 176 ? 3.812 2.701 18.558 1.00 97.31 176 SER A O 1
ATOM 1299 N N . SER A 1 177 ? 3.220 4.556 17.468 1.00 96.81 177 SER A N 1
ATOM 1300 C CA . SER A 1 177 ? 4.548 5.175 17.474 1.00 96.81 177 SER A CA 1
ATOM 1301 C C . SER A 1 177 ? 4.689 6.245 18.568 1.00 96.81 177 SER A C 1
ATOM 1303 O O . SER A 1 177 ? 5.729 6.893 18.680 1.00 96.81 177 SER A O 1
ATOM 1305 N N . CYS A 1 178 ? 3.666 6.430 19.410 1.00 95.81 178 CYS A N 1
ATOM 1306 C CA . CYS A 1 178 ? 3.606 7.530 20.367 1.00 95.81 178 CYS A CA 1
ATOM 1307 C C . CYS A 1 178 ? 4.813 7.576 21.309 1.00 95.81 178 CYS A C 1
ATOM 1309 O O . CYS A 1 178 ? 5.188 6.586 21.941 1.00 95.81 178 CYS A O 1
ATOM 1311 N N . GLY A 1 179 ? 5.361 8.777 21.491 1.00 92.50 179 GLY A N 1
ATOM 1312 C CA . GLY A 1 179 ? 6.492 9.004 22.386 1.00 92.50 179 GLY A CA 1
ATOM 1313 C C . GLY A 1 179 ? 7.854 8.706 21.760 1.00 92.50 179 GLY A C 1
ATOM 1314 O O . GLY A 1 179 ? 8.862 8.820 22.464 1.00 92.50 179 GLY A O 1
ATOM 1315 N N . ASN A 1 180 ? 7.905 8.374 20.464 1.00 91.81 180 ASN A N 1
ATOM 1316 C CA . ASN A 1 180 ? 9.156 8.313 19.710 1.00 91.81 180 ASN A CA 1
ATOM 1317 C C . ASN A 1 180 ? 9.649 9.707 19.254 1.00 91.81 180 ASN A C 1
ATOM 1319 O O . ASN A 1 180 ? 10.845 9.866 18.999 1.00 91.81 180 ASN A O 1
ATOM 1323 N N . GLY A 1 181 ? 8.772 10.724 19.242 1.00 91.25 181 GLY A N 1
ATOM 1324 C CA . GLY A 1 181 ? 9.097 12.104 18.881 1.00 91.25 181 GLY A CA 1
ATOM 1325 C C . GLY A 1 181 ? 9.299 12.342 17.382 1.00 91.25 181 GLY A C 1
ATOM 1326 O O . GLY A 1 181 ? 10.070 13.236 17.027 1.00 91.25 181 GLY A O 1
ATOM 1327 N N . CYS A 1 182 ? 8.675 11.529 16.530 1.00 92.88 182 CYS A N 1
ATOM 1328 C CA . CYS A 1 182 ? 8.785 11.581 15.074 1.00 92.88 182 CYS A CA 1
ATOM 1329 C C . CYS A 1 182 ? 7.429 11.876 14.429 1.00 92.88 182 CYS A C 1
ATOM 1331 O O . CYS A 1 182 ? 6.414 11.373 14.896 1.00 92.88 182 CYS A O 1
ATOM 1333 N N . ASP A 1 183 ? 7.425 12.612 13.319 1.00 94.75 183 ASP A N 1
ATOM 1334 C CA . ASP A 1 183 ? 6.240 12.718 12.464 1.00 94.75 183 ASP A CA 1
ATOM 1335 C C . ASP A 1 183 ? 6.077 11.377 11.740 1.00 94.75 183 ASP A C 1
ATOM 1337 O O . ASP A 1 183 ? 6.941 11.001 10.932 1.00 94.75 183 ASP A O 1
ATOM 1341 N N . THR A 1 184 ? 5.060 10.599 12.123 1.00 95.88 184 THR A N 1
ATOM 1342 C CA . THR A 1 184 ? 4.862 9.221 11.648 1.00 95.88 184 THR A CA 1
ATOM 1343 C C . THR A 1 184 ? 3.457 8.990 11.134 1.00 95.88 184 THR A C 1
ATOM 1345 O O . THR A 1 184 ? 2.478 9.423 11.729 1.00 95.88 184 THR A O 1
ATOM 1348 N N . ARG A 1 185 ? 3.375 8.193 10.069 1.00 96.25 185 ARG A N 1
ATOM 1349 C CA . ARG A 1 185 ? 2.130 7.718 9.481 1.00 96.25 185 ARG A CA 1
ATOM 1350 C C . ARG A 1 185 ? 2.048 6.207 9.544 1.00 96.25 185 ARG A C 1
ATOM 1352 O O . ARG A 1 185 ? 3.042 5.507 9.315 1.00 96.25 185 ARG A O 1
ATOM 1359 N N . LEU A 1 186 ? 0.847 5.728 9.827 1.00 97.25 186 LEU A N 1
ATOM 1360 C CA . LEU A 1 186 ? 0.495 4.318 9.837 1.00 97.25 186 LEU A CA 1
ATOM 1361 C C . LEU A 1 186 ? -0.504 4.052 8.719 1.00 97.25 186 LEU A C 1
ATOM 1363 O O . LEU A 1 186 ? -1.558 4.678 8.678 1.00 97.25 186 LEU A O 1
ATOM 1367 N N . TYR A 1 187 ? -0.192 3.082 7.866 1.00 97.12 187 TYR A N 1
ATOM 1368 C CA . TYR A 1 187 ? -1.085 2.593 6.823 1.00 97.12 187 TYR A CA 1
ATOM 1369 C C . TYR A 1 187 ? -1.303 1.100 7.030 1.00 97.12 187 TYR A C 1
ATOM 1371 O O . TYR A 1 187 ? -0.344 0.349 7.228 1.00 97.12 187 TYR A O 1
ATOM 1379 N N . ILE A 1 188 ? -2.553 0.656 6.966 1.00 97.38 188 ILE A N 1
ATOM 1380 C CA . ILE A 1 188 ? -2.902 -0.763 6.979 1.00 97.38 188 ILE A CA 1
ATOM 1381 C C . ILE A 1 188 ? -3.724 -1.058 5.731 1.00 97.38 188 ILE A C 1
ATOM 1383 O O . ILE A 1 188 ? -4.726 -0.392 5.476 1.00 97.38 188 ILE A O 1
ATOM 1387 N N . TYR A 1 189 ? -3.308 -2.078 4.989 1.00 95.50 189 TYR A N 1
ATOM 1388 C CA . TYR A 1 189 ? -3.946 -2.576 3.772 1.00 95.50 189 TYR A CA 1
ATOM 1389 C C . TYR A 1 189 ? -4.322 -4.051 3.940 1.00 95.50 189 TYR A C 1
ATOM 1391 O O . TYR A 1 189 ? -3.734 -4.769 4.753 1.00 95.50 189 TYR A O 1
ATOM 1399 N N . ASP A 1 190 ? -5.266 -4.526 3.137 1.00 94.00 190 ASP A N 1
ATOM 1400 C CA . ASP A 1 190 ? -5.636 -5.941 2.990 1.00 94.00 190 ASP A CA 1
ATOM 1401 C C . ASP A 1 190 ? -5.157 -6.545 1.653 1.00 94.00 190 ASP A C 1
ATOM 1403 O O . ASP A 1 190 ? -5.480 -7.684 1.313 1.00 94.00 190 ASP A O 1
ATOM 1407 N N . TYR A 1 191 ? -4.339 -5.799 0.906 1.00 89.12 191 TYR A N 1
ATOM 1408 C CA . TYR A 1 191 ? -3.685 -6.226 -0.327 1.00 89.12 191 TYR A CA 1
ATOM 1409 C C . TYR A 1 191 ? -2.253 -5.681 -0.409 1.00 89.12 191 TYR A C 1
ATOM 1411 O O . TYR A 1 191 ? -1.844 -4.828 0.375 1.00 89.12 191 TYR A O 1
ATOM 1419 N N . CYS A 1 192 ? -1.486 -6.169 -1.382 1.00 88.25 192 CYS A N 1
ATOM 1420 C CA . CYS A 1 192 ? -0.156 -5.662 -1.707 1.00 88.25 192 CYS A CA 1
ATOM 1421 C C . CYS A 1 192 ? -0.048 -5.449 -3.213 1.00 88.25 192 CYS A C 1
ATOM 1423 O O . CYS A 1 192 ? -0.050 -6.415 -3.976 1.00 88.25 192 CYS A O 1
ATOM 1425 N N . GLN A 1 193 ? 0.002 -4.183 -3.631 1.00 82.81 193 GLN A N 1
ATOM 1426 C CA . GLN A 1 193 ? 0.205 -3.750 -5.014 1.00 82.81 193 GLN A CA 1
ATOM 1427 C C . GLN A 1 193 ? 1.072 -2.486 -4.981 1.00 82.81 193 GLN A C 1
ATOM 1429 O O . GLN A 1 193 ? 0.554 -1.387 -4.819 1.00 82.81 193 GLN A O 1
ATOM 1434 N N . MET A 1 194 ? 2.396 -2.643 -5.103 1.00 80.00 194 MET A N 1
ATOM 1435 C CA . MET A 1 194 ? 3.348 -1.531 -4.931 1.00 80.00 194 MET A CA 1
ATOM 1436 C C . MET A 1 194 ? 3.087 -0.333 -5.854 1.00 80.00 194 MET A C 1
ATOM 1438 O O . MET A 1 194 ? 3.375 0.785 -5.452 1.00 80.00 194 MET A O 1
ATOM 1442 N N . GLY A 1 195 ? 2.524 -0.546 -7.050 1.00 67.50 195 GLY A N 1
ATOM 1443 C CA . GLY A 1 195 ? 2.185 0.539 -7.981 1.00 67.50 195 GLY A CA 1
ATOM 1444 C C . GLY A 1 195 ? 1.056 1.461 -7.504 1.00 67.50 195 GLY A C 1
ATOM 1445 O O . GLY A 1 195 ? 0.952 2.574 -7.997 1.00 67.50 195 GLY A O 1
ATOM 1446 N N . ASN A 1 196 ? 0.255 1.028 -6.525 1.00 68.94 196 ASN A N 1
ATOM 1447 C CA . ASN A 1 196 ? -0.881 1.794 -6.001 1.00 68.94 196 ASN A CA 1
ATOM 1448 C C . ASN A 1 196 ? -0.566 2.475 -4.660 1.00 68.94 196 ASN A C 1
ATOM 1450 O O . ASN A 1 196 ? -1.455 3.075 -4.064 1.00 68.94 196 ASN A O 1
ATOM 1454 N N . PHE A 1 197 ? 0.643 2.299 -4.119 1.00 80.31 197 PHE A N 1
ATOM 1455 C CA . PHE A 1 197 ? 0.982 2.776 -2.783 1.00 80.31 197 PHE A CA 1
ATOM 1456 C C . PHE A 1 197 ? 1.850 4.023 -2.855 1.00 80.31 197 PHE A C 1
ATOM 1458 O O . PHE A 1 197 ? 3.005 3.966 -3.273 1.00 80.31 197 PHE A O 1
ATOM 1465 N N . ASP A 1 198 ? 1.307 5.128 -2.364 1.00 79.69 198 ASP A N 1
ATOM 1466 C CA . ASP A 1 198 ? 2.019 6.379 -2.152 1.00 79.69 198 ASP A CA 1
ATOM 1467 C C . ASP A 1 198 ? 1.960 6.785 -0.664 1.00 79.69 198 ASP A C 1
ATOM 1469 O O . ASP A 1 198 ? 1.737 5.950 0.218 1.00 79.69 198 ASP A O 1
ATOM 1473 N N . ASP A 1 199 ? 2.258 8.048 -0.354 1.00 88.19 199 ASP A N 1
ATOM 1474 C CA . ASP A 1 199 ? 2.229 8.574 1.018 1.00 88.19 199 ASP A CA 1
ATOM 1475 C C . ASP A 1 199 ? 0.886 9.242 1.379 1.00 88.19 199 ASP A C 1
ATOM 1477 O O . ASP A 1 199 ? 0.828 10.081 2.290 1.00 88.19 199 ASP A O 1
ATOM 1481 N N . THR A 1 200 ? -0.178 8.889 0.650 1.00 87.38 200 THR A N 1
ATOM 1482 C CA . THR A 1 200 ? -1.564 9.311 0.879 1.00 87.38 200 THR A CA 1
ATOM 1483 C C . THR A 1 200 ? -2.388 8.173 1.497 1.00 87.38 200 THR A C 1
ATOM 1485 O O . THR A 1 200 ? -1.908 7.053 1.669 1.00 87.38 200 THR A O 1
ATOM 1488 N N . ASN A 1 201 ? -3.613 8.458 1.940 1.00 86.94 201 ASN A N 1
ATOM 1489 C CA . ASN A 1 201 ? -4.434 7.467 2.648 1.00 86.94 201 ASN A CA 1
ATOM 1490 C C . ASN A 1 201 ? -5.244 6.573 1.689 1.00 86.94 201 ASN A C 1
ATOM 1492 O O . ASN A 1 201 ? -6.029 5.729 2.138 1.00 86.94 201 ASN A O 1
ATOM 1496 N N . GLU A 1 202 ? -5.102 6.799 0.391 1.00 83.25 202 GLU A N 1
ATOM 1497 C CA . GLU A 1 202 ? -5.788 6.136 -0.700 1.00 83.25 202 GLU A CA 1
ATOM 1498 C C . GLU A 1 202 ? -5.510 4.622 -0.651 1.00 83.25 202 GLU A C 1
ATOM 1500 O O . GLU A 1 202 ? -4.409 4.160 -0.359 1.00 83.25 202 GLU A O 1
ATOM 1505 N N . GLY A 1 203 ? -6.558 3.814 -0.830 1.00 81.50 203 GLY A N 1
ATOM 1506 C CA . GLY A 1 203 ? -6.472 2.350 -0.752 1.00 81.50 203 GLY A CA 1
ATOM 1507 C C . GLY A 1 203 ? -6.269 1.742 0.648 1.00 81.50 203 GLY A C 1
ATOM 1508 O O . GLY A 1 203 ? -6.429 0.531 0.804 1.00 81.50 203 GLY A O 1
ATOM 1509 N N . SER A 1 204 ? -5.962 2.530 1.685 1.00 91.25 204 SER A N 1
ATOM 1510 C CA . SER A 1 204 ? -5.807 2.003 3.050 1.00 91.25 204 SER A CA 1
ATOM 1511 C C . SER A 1 204 ? -7.154 1.648 3.695 1.00 91.25 204 SER A C 1
ATOM 1513 O O . SER A 1 204 ? -8.150 2.361 3.552 1.00 91.25 204 SER A O 1
ATOM 1515 N N . ILE A 1 205 ? -7.190 0.547 4.451 1.00 93.81 205 ILE A N 1
ATOM 1516 C CA . ILE A 1 205 ? -8.354 0.176 5.276 1.00 93.81 205 ILE A CA 1
ATOM 1517 C C . ILE A 1 205 ? -8.305 0.837 6.659 1.00 93.81 205 ILE A C 1
ATOM 1519 O O . ILE A 1 205 ? -9.346 1.080 7.272 1.00 93.81 205 ILE A O 1
ATOM 1523 N N . TYR A 1 206 ? -7.100 1.156 7.138 1.00 95.62 206 TYR A N 1
ATOM 1524 C CA . TYR A 1 206 ? -6.873 1.988 8.312 1.00 95.62 206 TYR A CA 1
ATOM 1525 C C . TYR A 1 206 ? -5.682 2.908 8.071 1.00 95.62 206 TYR A C 1
ATOM 1527 O O . TYR A 1 206 ? -4.666 2.483 7.520 1.00 95.62 206 TYR A O 1
ATOM 1535 N N . PHE A 1 207 ? -5.801 4.146 8.535 1.00 95.81 207 PHE A N 1
ATOM 1536 C CA . PHE A 1 207 ? -4.784 5.170 8.368 1.00 95.81 207 PHE A CA 1
ATOM 1537 C C . PHE A 1 207 ? -4.759 6.111 9.565 1.00 95.81 207 PHE A C 1
ATOM 1539 O O . PHE A 1 207 ? -5.815 6.435 10.117 1.00 95.81 207 PHE A O 1
ATOM 1546 N N . ASP A 1 208 ? -3.562 6.545 9.949 1.00 96.00 208 ASP A N 1
ATOM 1547 C CA . ASP A 1 208 ? -3.375 7.632 10.904 1.00 96.00 208 ASP A CA 1
ATOM 1548 C C . ASP A 1 208 ? -2.142 8.468 10.552 1.00 96.00 208 ASP A C 1
ATOM 1550 O O . ASP A 1 208 ? -1.070 7.929 10.276 1.00 96.00 208 ASP A O 1
ATOM 1554 N N . ASP A 1 209 ? -2.331 9.784 10.590 1.00 92.31 209 ASP A N 1
ATOM 1555 C CA . ASP A 1 209 ? -1.356 10.856 10.364 1.00 92.31 209 ASP A CA 1
ATOM 1556 C C . ASP A 1 209 ? -1.749 12.011 11.292 1.00 92.31 209 ASP A C 1
ATOM 1558 O O . ASP A 1 209 ? -2.159 13.081 10.831 1.00 92.31 209 ASP A O 1
ATOM 1562 N N . ASN A 1 210 ? -1.702 11.766 12.611 1.00 89.62 210 ASN A N 1
ATOM 1563 C CA . ASN A 1 210 ? -1.953 12.715 13.720 1.00 89.62 210 ASN A CA 1
ATOM 1564 C C . ASN A 1 210 ? -3.361 12.693 14.346 1.00 89.62 210 ASN A C 1
ATOM 1566 O O . ASN A 1 210 ? -3.683 13.539 15.191 1.00 89.62 210 ASN A O 1
ATOM 1570 N N . GLN A 1 211 ? -4.234 11.757 13.966 1.00 86.31 211 GLN A N 1
ATOM 1571 C CA . GLN A 1 211 ? -5.606 11.673 14.487 1.00 86.31 211 GLN A CA 1
ATOM 1572 C C . GLN A 1 211 ? -5.726 10.720 15.691 1.00 86.31 211 GLN A C 1
ATOM 1574 O O . GLN A 1 211 ? -6.694 10.830 16.451 1.00 86.31 211 GLN A O 1
ATOM 1579 N N . GLY A 1 212 ? -4.717 9.877 15.940 1.00 78.69 212 GLY A N 1
ATOM 1580 C CA . GLY A 1 212 ? -4.632 8.929 17.057 1.00 78.69 212 GLY A CA 1
ATOM 1581 C C . GLY A 1 212 ? -4.512 9.558 18.448 1.00 78.69 212 GLY A C 1
ATOM 1582 O O . GLY A 1 212 ? -4.665 8.879 19.464 1.00 78.69 212 GLY A O 1
ATOM 1583 N N . GLY A 1 213 ? -4.295 10.876 18.522 1.00 86.12 213 GLY A N 1
ATOM 1584 C CA . GLY A 1 213 ? -4.351 11.639 19.771 1.00 86.12 213 GLY A CA 1
ATOM 1585 C C . GLY A 1 213 ? -3.034 11.725 20.542 1.00 86.12 213 GLY A C 1
ATOM 1586 O O . GLY A 1 213 ? -3.059 12.113 21.714 1.00 86.12 213 GLY A O 1
ATOM 1587 N N . CYS A 1 214 ? -1.898 11.411 19.909 1.00 92.25 214 CYS A N 1
ATOM 1588 C CA . CYS A 1 214 ? -0.583 11.520 20.540 1.00 92.25 214 CYS A CA 1
ATOM 1589 C C . CYS A 1 214 ? 0.391 12.525 19.918 1.00 92.25 214 CYS A C 1
ATOM 1591 O O . CYS A 1 214 ? 1.515 12.602 20.392 1.00 92.25 214 CYS A O 1
ATOM 1593 N N . GLY A 1 215 ? -0.072 13.399 19.020 1.00 90.69 215 GLY A N 1
ATOM 1594 C CA . GLY A 1 215 ? 0.726 14.510 18.503 1.00 90.69 215 GLY A CA 1
ATOM 1595 C C . GLY A 1 215 ? 0.966 14.359 17.014 1.00 90.69 215 GLY A C 1
ATOM 1596 O O . GLY A 1 215 ? -0.004 14.208 16.279 1.00 90.69 215 GLY A O 1
ATOM 1597 N N . GLU A 1 216 ? 2.235 14.450 16.618 1.00 93.44 216 GLU A N 1
ATOM 1598 C CA . GLU A 1 216 ? 2.690 14.182 15.244 1.00 93.44 216 GLU A CA 1
ATOM 1599 C C . GLU A 1 216 ? 2.948 12.669 15.027 1.00 93.44 216 GLU A C 1
ATOM 1601 O O . GLU A 1 216 ? 3.302 12.200 13.949 1.00 93.44 216 GLU A O 1
ATOM 1606 N N . GLU A 1 217 ? 2.791 11.876 16.089 1.00 95.31 217 GLU A N 1
ATOM 1607 C CA . GLU A 1 217 ? 2.872 10.427 16.056 1.00 95.31 217 GLU A CA 1
ATOM 1608 C C . GLU A 1 217 ? 1.530 9.761 15.711 1.00 95.31 217 GLU A C 1
ATOM 1610 O O . GLU A 1 217 ? 0.459 10.220 16.127 1.00 95.31 217 GLU A O 1
ATOM 1615 N N . ALA A 1 218 ? 1.605 8.610 15.039 1.00 96.00 218 ALA A N 1
ATOM 1616 C CA . ALA A 1 218 ? 0.453 7.790 14.701 1.00 96.00 218 ALA A CA 1
ATOM 1617 C C . ALA A 1 218 ? 0.107 6.730 15.767 1.00 96.00 218 ALA A C 1
ATOM 1619 O O . ALA A 1 218 ? 0.962 6.039 16.336 1.00 96.00 218 ALA A O 1
ATOM 1620 N N . GLN A 1 219 ? -1.190 6.552 16.012 1.00 96.00 219 GLN A N 1
ATOM 1621 C CA . GLN A 1 219 ? -1.730 5.502 16.866 1.00 96.00 219 GLN A CA 1
ATOM 1622 C C . GLN A 1 219 ? -3.106 5.043 16.402 1.00 96.00 219 GLN A C 1
ATOM 1624 O O . GLN A 1 219 ? -4.050 5.825 16.316 1.00 96.00 219 GLN A O 1
ATOM 1629 N N . LEU A 1 220 ? -3.259 3.729 16.255 1.00 96.31 220 LEU A N 1
ATOM 1630 C CA . LEU A 1 220 ? -4.541 3.102 15.970 1.00 96.31 220 LEU A CA 1
ATOM 1631 C C . LEU A 1 220 ? -4.794 1.898 16.870 1.00 96.31 220 LEU A C 1
ATOM 1633 O O . LEU A 1 220 ? -3.890 1.156 17.246 1.00 96.31 220 LEU A O 1
ATOM 1637 N N . THR A 1 221 ? -6.066 1.678 17.189 1.00 95.19 221 THR A N 1
ATOM 1638 C CA . THR A 1 221 ? -6.556 0.402 17.712 1.00 95.19 221 THR A CA 1
ATOM 1639 C C . THR A 1 221 ? -7.614 -0.114 16.751 1.00 95.19 221 THR A C 1
ATOM 1641 O O . THR A 1 221 ? -8.697 0.460 16.653 1.00 95.19 221 THR A O 1
ATOM 1644 N N . VAL A 1 222 ? -7.279 -1.171 16.017 1.00 95.38 222 VAL A N 1
ATOM 1645 C CA . VAL A 1 222 ? -8.052 -1.668 14.871 1.00 95.38 222 VAL A CA 1
ATOM 1646 C C . VAL A 1 222 ? -8.565 -3.074 15.130 1.00 95.38 222 VAL A C 1
ATOM 1648 O O . VAL A 1 222 ? -7.972 -3.823 15.905 1.00 95.38 222 VAL A O 1
ATOM 1651 N N . LEU A 1 223 ? -9.671 -3.431 14.483 1.00 94.81 223 LEU A N 1
ATOM 1652 C CA . LEU A 1 223 ? -10.200 -4.788 14.510 1.00 94.81 223 LEU A CA 1
ATOM 1653 C C . LEU A 1 223 ? -9.677 -5.558 13.305 1.00 94.81 223 LEU A C 1
ATOM 1655 O O . LEU A 1 223 ? -9.900 -5.143 12.174 1.00 94.81 223 LEU A O 1
ATOM 1659 N N . LEU A 1 224 ? -9.022 -6.688 13.553 1.00 95.75 224 LEU A N 1
ATOM 1660 C CA . LEU A 1 224 ? -8.509 -7.567 12.508 1.00 95.75 224 LEU A CA 1
ATOM 1661 C C . LEU A 1 224 ? -9.157 -8.950 12.605 1.00 95.75 224 LEU A C 1
ATOM 1663 O O . LEU A 1 224 ? -9.387 -9.471 13.703 1.00 95.75 224 LEU A O 1
ATOM 1667 N N . GLU A 1 225 ? -9.450 -9.534 11.447 1.00 94.62 225 GLU A N 1
ATOM 1668 C CA . GLU A 1 225 ? -10.113 -10.829 11.312 1.00 94.62 225 GLU A CA 1
ATOM 1669 C C . GLU A 1 225 ? -9.114 -11.991 11.299 1.00 94.62 225 GLU A C 1
ATOM 1671 O O . GLU A 1 225 ? -8.003 -11.904 10.771 1.00 94.62 225 GLU A O 1
ATOM 1676 N N . ALA A 1 226 ? -9.534 -13.122 11.863 1.00 95.25 226 ALA A N 1
ATOM 1677 C CA . ALA A 1 226 ? -8.745 -14.342 11.913 1.00 95.25 226 ALA A CA 1
ATOM 1678 C C . ALA A 1 226 ? -8.434 -14.875 10.507 1.00 95.25 226 ALA A C 1
ATOM 1680 O O . ALA A 1 226 ? -9.333 -15.111 9.700 1.00 95.25 226 ALA A O 1
ATOM 1681 N N . GLY A 1 227 ? -7.160 -15.160 10.244 1.00 95.62 227 GLY A N 1
ATOM 1682 C CA . GLY A 1 227 ? -6.706 -15.770 8.995 1.00 95.62 227 GLY A CA 1
ATOM 1683 C C . GLY A 1 227 ? -6.657 -14.827 7.790 1.00 95.62 227 GLY A C 1
ATOM 1684 O O . GLY A 1 227 ? -6.286 -15.285 6.710 1.00 95.62 227 GLY A O 1
ATOM 1685 N N . VAL A 1 228 ? -6.988 -13.544 7.960 1.00 96.62 228 VAL A N 1
ATOM 1686 C CA . VAL A 1 228 ? -6.793 -12.506 6.939 1.00 96.62 228 VAL A CA 1
ATOM 1687 C C . VAL A 1 228 ? -5.402 -11.901 7.107 1.00 96.62 228 VAL A C 1
ATOM 1689 O O . VAL A 1 228 ? -4.988 -11.588 8.221 1.00 96.62 228 VAL A O 1
ATOM 1692 N N . THR A 1 229 ? -4.660 -11.767 6.009 1.00 97.88 229 THR A N 1
ATOM 1693 C CA . THR A 1 229 ? -3.344 -11.122 6.016 1.00 97.88 229 THR A CA 1
ATOM 1694 C C . THR A 1 229 ? -3.499 -9.630 5.770 1.00 97.88 229 THR A C 1
ATOM 1696 O O . THR A 1 229 ? -4.145 -9.221 4.812 1.00 97.88 229 THR A O 1
ATOM 1699 N N . TYR A 1 230 ? -2.861 -8.838 6.622 1.00 98.00 230 TYR A N 1
ATOM 1700 C CA . TYR A 1 230 ? -2.810 -7.388 6.534 1.00 98.00 230 TYR A CA 1
ATOM 1701 C C . TYR A 1 230 ? -1.380 -6.934 6.278 1.00 98.00 230 TYR A C 1
ATOM 1703 O O . TYR A 1 230 ? -0.445 -7.501 6.849 1.00 98.00 230 TYR A O 1
ATOM 1711 N N . TRP A 1 231 ? -1.218 -5.896 5.466 1.00 97.69 231 TRP A N 1
ATOM 1712 C CA . TRP A 1 231 ? 0.051 -5.218 5.229 1.00 97.69 231 TRP A CA 1
ATOM 1713 C C . TRP A 1 231 ? 0.075 -3.930 6.034 1.00 97.69 231 TRP A C 1
ATOM 1715 O O . TRP A 1 231 ? -0.763 -3.056 5.840 1.00 97.69 231 TRP A O 1
ATOM 1725 N N . VAL A 1 232 ? 1.030 -3.828 6.950 1.00 98.00 232 VAL A N 1
ATOM 1726 C CA . VAL A 1 232 ? 1.207 -2.685 7.841 1.00 98.00 232 VAL A CA 1
ATOM 1727 C C . VAL A 1 232 ? 2.446 -1.931 7.384 1.00 98.00 232 VAL A C 1
ATOM 1729 O O . VAL A 1 232 ? 3.555 -2.460 7.463 1.00 98.00 232 VAL A O 1
ATOM 1732 N N . ARG A 1 233 ? 2.267 -0.702 6.906 1.00 96.81 233 ARG A N 1
ATOM 1733 C CA . ARG A 1 233 ? 3.364 0.197 6.549 1.00 96.81 233 ARG A CA 1
ATOM 1734 C C . ARG A 1 233 ? 3.495 1.265 7.618 1.00 96.81 233 ARG A C 1
ATOM 1736 O O . ARG A 1 233 ? 2.534 1.967 7.929 1.00 96.81 233 ARG A O 1
ATOM 1743 N N . TRP A 1 234 ? 4.710 1.427 8.112 1.00 96.69 234 TRP A N 1
ATOM 1744 C CA . TRP A 1 234 ? 5.105 2.600 8.876 1.00 96.69 234 TRP A CA 1
ATOM 1745 C C . TRP A 1 234 ? 5.931 3.524 7.990 1.00 96.69 234 TRP A C 1
ATOM 1747 O O . TRP A 1 234 ? 6.785 3.057 7.235 1.00 96.69 234 TRP A O 1
ATOM 1757 N N . ALA A 1 235 ? 5.687 4.827 8.082 1.00 94.81 235 ALA A N 1
ATOM 1758 C CA . ALA A 1 235 ? 6.514 5.848 7.449 1.00 94.81 235 ALA A CA 1
ATOM 1759 C C . ALA A 1 235 ? 6.788 6.996 8.427 1.00 94.81 235 ALA A C 1
ATOM 1761 O O . ALA A 1 235 ? 5.907 7.369 9.195 1.00 94.81 235 ALA A O 1
ATOM 1762 N N . SER A 1 236 ? 7.991 7.562 8.396 1.00 93.88 236 SER A N 1
ATOM 1763 C CA . SER A 1 236 ? 8.384 8.750 9.145 1.00 93.88 236 SER A CA 1
ATOM 1764 C C . SER A 1 236 ? 8.881 9.831 8.193 1.00 93.88 236 SER A C 1
ATOM 1766 O O . SER A 1 236 ? 9.729 9.567 7.339 1.00 93.88 236 SER A O 1
ATOM 1768 N N . PHE A 1 237 ? 8.353 11.043 8.358 1.00 90.75 237 PHE A N 1
ATOM 1769 C CA . PHE A 1 237 ? 8.619 12.183 7.476 1.00 90.75 237 PHE A CA 1
ATOM 1770 C C . PHE A 1 237 ? 9.494 13.258 8.129 1.00 90.75 237 PHE A C 1
ATOM 1772 O O . PHE A 1 237 ? 10.196 13.983 7.422 1.00 90.75 237 PHE A O 1
ATOM 1779 N N . ASP A 1 238 ? 9.501 13.336 9.461 1.00 89.50 238 ASP A N 1
ATOM 1780 C CA . ASP A 1 238 ? 10.354 14.241 10.232 1.00 89.50 238 ASP A CA 1
ATOM 1781 C C . ASP A 1 238 ? 10.741 13.627 11.590 1.00 89.50 238 ASP A C 1
ATOM 1783 O O . ASP A 1 238 ? 10.097 12.710 12.105 1.00 89.50 238 ASP A O 1
ATOM 1787 N N . GLY A 1 239 ? 11.811 14.151 12.189 1.00 85.44 239 GLY A N 1
ATOM 1788 C CA . GLY A 1 239 ? 12.322 13.730 13.492 1.00 85.44 239 GLY A CA 1
ATOM 1789 C C . GLY A 1 239 ? 13.477 12.716 13.432 1.00 85.44 239 GLY A C 1
ATOM 1790 O O . GLY A 1 239 ? 14.123 12.531 12.398 1.00 85.44 239 GLY A O 1
ATOM 1791 N N . PRO A 1 240 ? 13.830 12.089 14.572 1.00 86.62 240 PRO A N 1
ATOM 1792 C CA . PRO A 1 240 ? 14.990 11.201 14.665 1.00 86.62 240 PRO A CA 1
ATOM 1793 C C . PRO A 1 240 ? 14.807 9.833 13.983 1.00 86.62 240 PRO A C 1
ATOM 17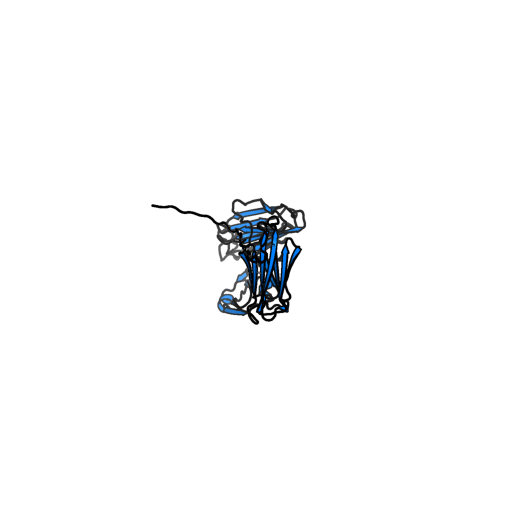95 O O . PRO A 1 240 ? 15.800 9.121 13.828 1.00 86.62 240 PRO A O 1
ATOM 1798 N N . CYS A 1 241 ? 13.593 9.469 13.555 1.00 88.75 241 CYS A N 1
ATOM 1799 C CA . CYS A 1 241 ? 13.227 8.157 12.998 1.00 88.75 241 CYS A CA 1
ATOM 1800 C C . CYS A 1 241 ? 13.666 7.959 11.536 1.00 88.75 241 CYS A C 1
ATOM 1802 O O . CYS A 1 241 ? 12.909 7.506 10.682 1.00 88.75 241 CYS A O 1
ATOM 1804 N N . THR A 1 242 ? 14.919 8.297 11.241 1.00 82.94 242 THR A N 1
ATOM 1805 C CA . THR A 1 242 ? 15.538 8.073 9.922 1.00 82.94 242 THR A CA 1
ATOM 1806 C C . THR A 1 242 ? 16.243 6.717 9.828 1.00 82.94 242 THR A C 1
ATOM 1808 O O . THR A 1 242 ? 16.432 6.188 8.737 1.00 82.94 242 THR A O 1
ATOM 1811 N N . THR A 1 243 ? 16.600 6.140 10.976 1.00 82.25 2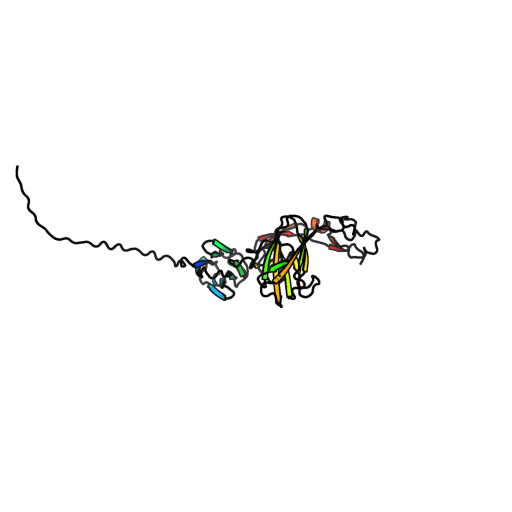43 THR A N 1
ATOM 1812 C CA . THR A 1 243 ? 17.225 4.820 11.160 1.00 82.25 243 THR A CA 1
ATOM 1813 C C . THR A 1 243 ? 16.699 4.211 12.459 1.00 82.25 243 THR A C 1
ATOM 1815 O O . THR A 1 243 ? 16.317 4.994 13.327 1.00 82.25 243 THR A O 1
ATOM 1818 N N . ASP A 1 244 ? 16.730 2.883 12.611 1.00 90.38 244 ASP A N 1
ATOM 1819 C CA . ASP A 1 244 ? 16.403 2.109 13.831 1.00 90.38 244 ASP A CA 1
ATOM 1820 C C . ASP A 1 244 ? 15.559 2.862 14.883 1.00 90.38 244 ASP A C 1
ATOM 1822 O O . ASP A 1 244 ? 16.090 3.491 15.807 1.00 90.38 244 ASP A O 1
ATOM 1826 N N . TRP A 1 245 ? 14.235 2.771 14.769 1.00 94.00 245 TRP A N 1
ATOM 1827 C CA . TRP A 1 245 ? 13.285 3.387 15.698 1.00 94.00 245 TRP A CA 1
ATOM 1828 C C . TRP A 1 245 ? 12.200 2.404 16.138 1.00 94.00 245 TRP A C 1
ATOM 1830 O O . TRP A 1 245 ? 11.917 1.423 15.459 1.00 94.00 245 TRP A O 1
ATOM 1840 N N . GLY A 1 246 ? 11.632 2.635 17.322 1.00 94.25 246 GLY A N 1
ATOM 1841 C CA . GLY A 1 246 ? 10.668 1.728 17.946 1.00 94.25 246 GLY A CA 1
ATOM 1842 C C . GLY A 1 246 ? 9.221 2.182 17.777 1.00 94.25 246 GLY A C 1
ATOM 1843 O O . GLY A 1 246 ? 8.936 3.380 17.836 1.00 94.25 246 GLY A O 1
ATOM 1844 N N . TRP A 1 247 ? 8.324 1.215 17.636 1.00 96.81 247 TRP A N 1
ATOM 1845 C CA . TRP A 1 247 ? 6.873 1.374 17.704 1.00 96.81 247 TRP A CA 1
ATOM 1846 C C . TRP A 1 247 ? 6.270 0.176 18.451 1.00 96.81 247 TRP A C 1
ATOM 1848 O O . TRP A 1 247 ? 6.887 -0.880 18.532 1.00 96.81 247 TRP A O 1
ATOM 1858 N N . GLU A 1 248 ? 5.095 0.334 19.046 1.00 97.94 248 GLU A N 1
ATOM 1859 C CA . GLU A 1 248 ? 4.418 -0.691 19.842 1.00 97.94 248 GLU A CA 1
ATOM 1860 C C . GLU A 1 248 ? 3.354 -1.423 19.020 1.00 97.94 248 GLU A C 1
ATOM 1862 O O . GLU A 1 248 ? 2.547 -0.799 18.319 1.00 97.94 248 GLU A O 1
ATOM 1867 N N . PHE A 1 249 ? 3.329 -2.745 19.161 1.00 98.25 249 PHE A N 1
ATOM 1868 C CA . PHE A 1 249 ? 2.352 -3.650 18.571 1.00 98.25 249 PHE A CA 1
ATOM 1869 C C . PHE A 1 249 ? 1.771 -4.550 19.657 1.00 98.25 249 PHE A C 1
ATOM 1871 O O . PHE A 1 249 ? 2.495 -5.344 20.240 1.00 98.25 249 PHE A O 1
ATOM 1878 N N . ASP A 1 250 ? 0.469 -4.499 19.921 1.00 98.12 250 ASP A N 1
ATOM 1879 C CA . ASP A 1 250 ? -0.115 -5.304 20.998 1.00 98.12 250 ASP A CA 1
ATOM 1880 C C . ASP A 1 250 ? -1.484 -5.872 20.645 1.00 98.12 250 ASP A C 1
ATOM 1882 O O . ASP A 1 250 ? -2.331 -5.211 20.043 1.00 98.12 250 ASP A O 1
ATOM 1886 N N . PHE A 1 251 ? -1.752 -7.089 21.118 1.00 97.62 251 PHE A N 1
ATOM 1887 C CA . PHE A 1 251 ? -3.114 -7.603 21.202 1.00 97.62 251 PHE A CA 1
ATOM 1888 C C . PHE A 1 251 ? -3.828 -6.986 22.407 1.00 97.62 251 PHE A C 1
ATOM 1890 O O . PHE A 1 251 ? -3.506 -7.276 23.560 1.00 97.62 251 PHE A O 1
ATOM 1897 N N . VAL A 1 252 ? -4.830 -6.154 22.135 1.00 96.62 252 VAL A N 1
ATOM 1898 C CA . VAL A 1 252 ? -5.621 -5.471 23.168 1.00 96.62 252 VAL A CA 1
ATOM 1899 C C . VAL A 1 252 ? -6.636 -6.428 23.787 1.00 96.62 252 VAL A C 1
ATOM 1901 O O . VAL A 1 252 ? -6.883 -6.397 24.995 1.00 96.62 252 VAL A O 1
ATOM 1904 N N . GLY A 1 253 ? -7.221 -7.299 22.968 1.00 94.75 253 GLY A N 1
ATOM 1905 C CA . GLY A 1 253 ? -8.217 -8.265 23.404 1.00 94.75 253 GLY A CA 1
ATOM 1906 C C . GLY A 1 253 ? -9.234 -8.601 22.317 1.00 94.75 253 GLY A C 1
ATOM 1907 O O . GLY A 1 253 ? -9.171 -8.059 21.215 1.00 94.75 253 GLY A O 1
ATOM 1908 N N . PRO A 1 254 ? -10.195 -9.489 22.614 1.00 93.75 254 PRO A N 1
ATOM 1909 C CA . PRO A 1 254 ? -11.334 -9.725 21.729 1.00 93.75 254 PRO A CA 1
ATOM 1910 C C . PRO A 1 254 ? -12.138 -8.431 21.515 1.00 93.75 254 PRO A C 1
ATOM 1912 O O . PRO A 1 254 ? -12.152 -7.572 22.405 1.00 93.75 254 PRO A O 1
ATOM 1915 N N . PRO A 1 255 ? -12.841 -8.275 20.382 1.00 91.31 255 PRO A N 1
ATOM 1916 C CA . PRO A 1 255 ? -13.691 -7.113 20.171 1.00 91.31 255 PRO A CA 1
ATOM 1917 C C . PRO A 1 255 ? -14.841 -7.111 21.188 1.00 91.31 255 PRO A C 1
ATOM 1919 O O . PRO A 1 255 ? -15.681 -8.014 21.222 1.00 91.31 255 PRO A O 1
ATOM 1922 N N . THR A 1 256 ? -14.860 -6.092 22.052 1.00 91.94 256 THR A N 1
ATOM 1923 C CA . THR A 1 256 ? -15.884 -5.913 23.091 1.00 91.94 256 THR A CA 1
ATOM 1924 C C . THR A 1 256 ? -16.717 -4.666 22.821 1.00 91.94 256 THR A C 1
ATOM 1926 O O . THR A 1 256 ? -16.204 -3.655 22.346 1.00 91.94 256 THR A O 1
ATOM 1929 N N . GLY A 1 257 ? -18.003 -4.716 23.146 1.00 91.25 257 GLY A N 1
ATOM 1930 C CA . GLY A 1 257 ? -18.941 -3.618 22.919 1.00 91.25 257 GLY A CA 1
ATOM 1931 C C . GLY A 1 257 ? -20.360 -4.050 23.247 1.00 91.25 257 GLY A C 1
ATOM 1932 O O . GLY A 1 257 ? -20.568 -5.176 23.692 1.00 91.25 257 GLY A O 1
ATOM 1933 N N . CYS A 1 258 ? -21.344 -3.181 23.033 1.00 92.44 258 CYS A N 1
ATOM 1934 C CA . CYS A 1 258 ? -22.725 -3.624 23.151 1.00 92.44 258 CYS A CA 1
ATOM 1935 C C . CYS A 1 258 ? -23.061 -4.599 22.014 1.00 92.44 258 CYS A C 1
ATOM 1937 O O . CYS A 1 258 ? -22.899 -4.263 20.843 1.00 92.44 258 CYS A O 1
ATOM 1939 N N . THR A 1 259 ? -23.543 -5.792 22.364 1.00 94.56 259 THR A N 1
ATOM 1940 C CA . THR A 1 259 ? -23.923 -6.842 21.396 1.00 94.56 259 THR A CA 1
ATOM 1941 C C . THR A 1 259 ? -25.431 -6.919 21.156 1.00 94.56 259 THR A C 1
ATOM 1943 O O . THR A 1 259 ? -25.887 -7.734 20.356 1.00 94.56 259 THR A O 1
ATOM 1946 N N . ASP A 1 260 ? -26.215 -6.083 21.843 1.00 92.94 260 ASP A N 1
ATOM 1947 C CA . ASP A 1 260 ? -27.664 -6.022 21.676 1.00 92.94 260 ASP A CA 1
ATOM 1948 C C . ASP A 1 260 ? -28.028 -5.077 20.516 1.00 92.94 260 ASP A C 1
ATOM 1950 O O . ASP A 1 260 ? -27.783 -3.875 20.634 1.00 92.94 260 ASP A O 1
ATOM 1954 N N . PRO A 1 261 ? -28.619 -5.573 19.411 1.00 89.56 261 PRO A N 1
ATOM 1955 C CA . PRO A 1 261 ? -29.018 -4.742 18.275 1.00 89.56 261 PRO A CA 1
ATOM 1956 C C . PRO A 1 261 ? -30.143 -3.745 18.594 1.00 89.56 261 PRO A C 1
ATOM 1958 O O . PRO A 1 261 ? -30.417 -2.875 17.771 1.00 89.56 261 PRO A O 1
ATOM 1961 N N . GLU A 1 262 ? -30.816 -3.854 19.747 1.00 87.12 262 GLU A N 1
ATOM 1962 C CA . GLU A 1 262 ? -31.811 -2.872 20.203 1.00 87.12 262 GLU A CA 1
ATOM 1963 C C . GLU A 1 262 ? -31.183 -1.683 20.961 1.00 87.12 262 GLU A C 1
ATOM 1965 O O . GLU A 1 262 ? -31.887 -0.728 21.307 1.00 87.12 262 GLU A O 1
ATOM 1970 N N . ALA A 1 263 ? -29.876 -1.720 21.241 1.00 89.06 263 ALA A N 1
ATOM 1971 C CA . ALA A 1 263 ? -29.165 -0.651 21.934 1.00 89.06 263 ALA A CA 1
ATOM 1972 C C . ALA A 1 263 ? -28.641 0.427 20.972 1.00 89.06 263 ALA A C 1
ATOM 1974 O O . ALA A 1 263 ? -28.173 0.142 19.872 1.00 89.06 263 ALA A O 1
ATOM 1975 N N . CYS A 1 264 ? -28.621 1.678 21.432 1.00 85.38 264 CYS A N 1
ATOM 1976 C CA . CYS A 1 264 ? -28.192 2.839 20.647 1.00 85.38 264 CYS A CA 1
ATOM 1977 C C . CYS A 1 264 ? -26.693 2.835 20.311 1.00 85.38 264 CYS A C 1
ATOM 1979 O O . CYS A 1 264 ? -26.250 3.531 19.405 1.00 85.38 264 CYS A O 1
ATOM 1981 N N . ASN A 1 265 ? -25.896 2.086 21.072 1.00 87.50 265 ASN A N 1
ATOM 1982 C CA . ASN A 1 265 ? -24.462 1.907 20.864 1.00 87.50 265 ASN A CA 1
ATOM 1983 C C . ASN A 1 265 ? -24.114 0.460 20.488 1.00 87.50 265 ASN A C 1
ATOM 1985 O O . ASN A 1 265 ? -23.016 -0.009 20.805 1.00 87.50 265 ASN A O 1
ATOM 1989 N N . TYR A 1 266 ? -25.052 -0.252 19.853 1.00 88.25 266 TYR A N 1
ATOM 1990 C CA . TYR A 1 266 ? -24.798 -1.568 19.280 1.00 88.25 266 TYR A CA 1
ATOM 1991 C C . TYR A 1 266 ? -23.550 -1.536 18.392 1.00 88.25 266 TYR A C 1
ATOM 1993 O O . TYR A 1 266 ? -23.434 -0.716 17.480 1.00 88.25 266 TYR A O 1
ATOM 2001 N N . SER A 1 267 ? -22.620 -2.449 18.657 1.00 87.44 267 SER A N 1
ATOM 2002 C CA . SER A 1 267 ? -21.422 -2.642 17.854 1.00 87.44 267 SER A CA 1
ATOM 2003 C C . SER A 1 267 ? -21.540 -3.977 17.121 1.00 87.44 267 SER A C 1
ATOM 2005 O O . SER A 1 267 ? -21.397 -5.025 17.754 1.00 87.44 267 SER A O 1
ATOM 2007 N N . PRO A 1 268 ? -21.767 -3.982 15.793 1.00 85.69 268 PRO A N 1
ATOM 2008 C CA . PRO A 1 268 ? -21.914 -5.222 15.026 1.00 85.69 268 PRO A CA 1
ATOM 2009 C C . PRO A 1 268 ? -20.642 -6.073 15.007 1.00 85.69 268 PRO A C 1
ATOM 2011 O O . PRO A 1 268 ? -20.686 -7.253 14.675 1.00 85.69 268 PRO A O 1
ATOM 2014 N N . MET A 1 269 ? -19.515 -5.462 15.351 1.00 82.94 269 MET A N 1
ATOM 2015 C CA . MET A 1 269 ? -18.209 -6.091 15.409 1.00 82.94 269 MET A CA 1
ATOM 2016 C C . MET A 1 269 ? -17.865 -6.638 16.805 1.00 82.94 269 MET A C 1
ATOM 2018 O O . MET A 1 269 ? -16.857 -7.321 16.951 1.00 82.94 269 MET A O 1
ATOM 2022 N N . ALA A 1 270 ? -18.667 -6.349 17.838 1.00 89.94 270 ALA A N 1
ATOM 2023 C CA . ALA A 1 270 ? -18.434 -6.860 19.185 1.00 89.94 270 ALA A CA 1
ATOM 2024 C C . ALA A 1 270 ? -18.820 -8.343 19.299 1.00 89.94 270 ALA A C 1
ATOM 2026 O O . ALA A 1 270 ? -19.957 -8.730 19.044 1.00 89.94 270 ALA A O 1
ATOM 2027 N N . GLU A 1 271 ? -17.885 -9.170 19.764 1.00 90.56 271 GLU A N 1
ATOM 2028 C CA . GLU A 1 271 ? -18.120 -10.591 20.058 1.00 90.56 271 GLU A CA 1
ATOM 2029 C C . GLU A 1 271 ? -18.451 -10.832 21.535 1.00 90.56 271 GLU A C 1
ATOM 2031 O O . GLU A 1 271 ? -19.023 -11.862 21.902 1.00 90.56 271 GLU A O 1
ATOM 2036 N N . LEU A 1 272 ? -18.086 -9.883 22.397 1.00 92.38 272 LEU A N 1
ATOM 2037 C CA . LEU A 1 272 ? -18.299 -9.953 23.836 1.00 92.38 272 LEU A CA 1
ATOM 2038 C C . LEU A 1 272 ? -18.994 -8.693 24.342 1.00 92.38 272 LEU A C 1
ATOM 2040 O O . LEU A 1 272 ? -18.493 -7.578 24.182 1.00 92.38 272 LEU A O 1
ATOM 2044 N N . ASP A 1 273 ? -20.117 -8.899 25.028 1.00 93.38 273 ASP A N 1
ATOM 2045 C CA . ASP A 1 273 ? -20.805 -7.825 25.731 1.00 93.38 273 ASP A CA 1
ATOM 2046 C C . ASP A 1 273 ? -19.963 -7.326 26.910 1.00 93.38 273 ASP A C 1
ATOM 2048 O O . ASP A 1 273 ? -19.602 -8.092 27.810 1.00 93.38 273 ASP A O 1
ATOM 2052 N N . ASN A 1 274 ? -19.661 -6.030 26.914 1.00 92.19 274 ASN A N 1
ATOM 2053 C CA . ASN A 1 274 ? -18.972 -5.365 28.020 1.00 92.19 274 ASN A CA 1
ATOM 2054 C C . ASN A 1 274 ? -19.939 -4.674 29.001 1.00 92.19 274 ASN A C 1
ATOM 2056 O O . ASN A 1 274 ? -19.489 -4.001 29.930 1.00 92.19 274 ASN A O 1
ATOM 2060 N N . GLY A 1 275 ? -21.254 -4.830 28.809 1.00 92.38 275 GLY A N 1
ATOM 2061 C CA . GLY A 1 275 ? -22.292 -4.229 29.644 1.00 92.38 275 GLY A CA 1
ATOM 2062 C C . GLY A 1 275 ? -22.470 -2.726 29.428 1.00 92.38 275 GLY A C 1
ATOM 2063 O O . GLY A 1 275 ? -23.113 -2.078 30.251 1.00 92.38 275 GLY A O 1
ATOM 2064 N N . SER A 1 276 ? -21.903 -2.167 28.352 1.00 92.12 276 SER A N 1
ATOM 2065 C CA . SER A 1 276 ? -22.035 -0.744 28.005 1.00 92.12 276 SER A CA 1
ATOM 2066 C C . SER A 1 276 ? -23.302 -0.412 27.216 1.00 92.12 276 SER A C 1
ATOM 2068 O O . SER A 1 276 ? -23.460 0.736 26.822 1.00 92.12 276 SER A O 1
ATOM 2070 N N . CYS A 1 277 ? -24.191 -1.378 26.959 1.00 92.88 277 CYS A N 1
ATOM 2071 C CA . CYS A 1 277 ? -25.410 -1.155 26.183 1.00 92.88 277 CYS A CA 1
ATOM 2072 C C . CYS A 1 277 ? -26.258 -0.008 26.749 1.00 92.88 277 CYS A C 1
ATOM 2074 O O . CYS A 1 277 ? -26.747 -0.079 27.879 1.00 92.88 277 CYS A O 1
ATOM 2076 N N . VAL A 1 278 ? -26.455 1.023 25.930 1.00 89.88 278 VAL A N 1
ATOM 2077 C CA . VAL A 1 278 ? -27.307 2.176 26.219 1.00 89.88 278 VAL A CA 1
ATOM 2078 C C . VAL A 1 278 ? -28.605 2.017 25.437 1.00 89.88 278 VAL A C 1
ATOM 2080 O O . VAL A 1 278 ? -28.582 1.793 24.230 1.00 89.88 278 VAL A O 1
ATOM 2083 N N . TYR A 1 279 ? -29.744 2.137 26.117 1.00 88.31 279 TYR A N 1
ATOM 2084 C CA . TYR A 1 279 ? -31.057 1.881 25.523 1.00 88.31 279 TYR A CA 1
ATOM 2085 C C . TYR A 1 279 ? -31.866 3.167 25.316 1.00 88.31 279 TYR A C 1
ATOM 2087 O O . TYR A 1 279 ? -31.650 4.158 26.023 1.00 88.31 279 TYR A O 1
ATOM 2095 N N . PRO A 1 280 ? -32.857 3.149 24.404 1.00 84.56 280 PRO A N 1
ATOM 2096 C CA . PRO A 1 280 ? -33.753 4.278 24.196 1.00 84.56 280 PRO A CA 1
ATOM 2097 C C . PRO A 1 280 ? -34.406 4.768 25.500 1.00 84.56 280 PRO A C 1
ATOM 2099 O O . PRO A 1 280 ? -35.031 4.000 26.236 1.00 84.56 280 PRO A O 1
ATOM 2102 N N . GLY A 1 281 ? -34.286 6.070 25.769 1.00 78.62 281 GLY A N 1
ATOM 2103 C CA . GLY A 1 281 ? -34.753 6.719 27.001 1.00 78.62 281 GLY A CA 1
ATOM 2104 C C . GLY A 1 281 ? -33.653 7.010 28.029 1.00 78.62 281 GLY A C 1
ATOM 2105 O O . GLY A 1 281 ? -33.927 7.706 29.011 1.00 78.62 281 GLY A O 1
ATOM 2106 N N . ASP A 1 282 ? -32.433 6.521 27.805 1.00 82.81 282 ASP A N 1
ATOM 2107 C CA . ASP A 1 282 ? -31.245 6.910 28.564 1.00 82.81 282 ASP A CA 1
ATOM 2108 C C . ASP A 1 282 ? -30.687 8.268 28.072 1.00 82.81 282 ASP A C 1
ATOM 2110 O O . ASP A 1 282 ? -30.593 8.463 26.860 1.00 82.81 282 ASP A O 1
ATOM 2114 N N . PRO A 1 283 ? -30.297 9.206 28.963 1.00 83.19 283 PRO A N 1
ATOM 2115 C CA . PRO A 1 283 ? -29.662 10.473 28.583 1.00 83.19 283 PRO A CA 1
ATOM 2116 C C . PRO A 1 283 ? -28.314 10.357 27.860 1.00 83.19 283 PRO A C 1
ATOM 2118 O O . PRO A 1 283 ? -27.772 11.389 27.470 1.00 83.19 283 PRO A O 1
ATOM 2121 N N . GLU A 1 284 ? -27.714 9.175 27.760 1.00 81.56 284 GLU A N 1
ATOM 2122 C CA . GLU A 1 284 ? -26.511 8.929 26.957 1.00 81.56 284 GLU A CA 1
ATOM 2123 C C . GLU A 1 284 ? -26.858 8.448 25.536 1.00 81.56 284 GLU A C 1
ATOM 2125 O O . GLU A 1 284 ? -26.012 8.498 24.646 1.00 81.56 284 GLU A O 1
ATOM 2130 N N . CYS A 1 285 ? -28.120 8.081 25.274 1.00 79.50 285 CYS A N 1
ATOM 2131 C CA . CYS A 1 285 ? -28.648 7.780 23.939 1.00 79.50 285 CYS A CA 1
ATOM 2132 C C . CYS A 1 285 ? -29.180 9.061 23.259 1.00 79.50 285 CYS A C 1
ATOM 2134 O O . CYS A 1 285 ? -30.347 9.157 22.888 1.00 79.50 285 CYS A O 1
ATOM 2136 N N . ASN A 1 286 ? -28.314 10.072 23.110 1.00 75.81 286 ASN A N 1
ATOM 2137 C CA . ASN A 1 286 ? -28.663 11.365 22.490 1.00 75.81 286 ASN A CA 1
ATOM 2138 C C . ASN A 1 286 ? -27.836 11.651 21.222 1.00 75.81 286 ASN A C 1
ATOM 2140 O O . ASN A 1 286 ? -27.571 12.810 20.902 1.00 75.81 286 ASN A O 1
ATOM 2144 N N . GLY A 1 287 ? -27.318 10.608 20.579 1.00 70.25 287 GLY A N 1
ATOM 2145 C CA . GLY A 1 287 ? -26.439 10.727 19.421 1.00 70.25 287 GLY A CA 1
ATOM 2146 C C . GLY A 1 287 ? -27.152 10.429 18.104 1.00 70.25 287 GLY A C 1
ATOM 2147 O O . GLY A 1 287 ? -28.248 9.864 18.103 1.00 70.25 287 GLY A O 1
ATOM 2148 N N . PRO A 1 288 ? -26.509 10.751 16.968 1.00 74.06 288 PRO A N 1
ATOM 2149 C CA . PRO A 1 288 ? -26.951 10.228 15.688 1.00 74.06 288 PRO A CA 1
ATOM 2150 C C . PRO A 1 288 ? -26.941 8.691 15.726 1.00 74.06 288 PRO A C 1
ATOM 2152 O O . PRO A 1 288 ? -25.934 8.090 16.089 1.00 74.06 288 PRO A O 1
ATOM 2155 N N . ASP A 1 289 ? -28.046 8.071 15.325 1.00 76.62 289 ASP A N 1
ATOM 2156 C CA . ASP A 1 289 ? -28.178 6.621 15.155 1.00 76.62 289 ASP A CA 1
ATOM 2157 C C . ASP A 1 289 ? -28.242 6.332 13.656 1.00 76.62 289 ASP A C 1
ATOM 2159 O O . ASP A 1 289 ? -29.242 6.618 12.992 1.00 76.62 289 ASP A O 1
ATOM 2163 N N . LEU A 1 290 ? -27.123 5.869 13.102 1.00 84.44 290 LEU A N 1
ATOM 2164 C CA . LEU A 1 290 ? -26.963 5.655 11.672 1.00 84.44 290 LEU A CA 1
ATOM 2165 C C . LEU A 1 290 ? -27.323 4.218 11.305 1.00 84.44 290 LEU A C 1
ATOM 2167 O O . LEU A 1 290 ? -26.612 3.282 11.655 1.00 84.44 290 LEU A O 1
ATOM 2171 N N . ILE A 1 291 ? -28.364 4.056 10.493 1.00 83.38 291 ILE A N 1
ATOM 2172 C CA . ILE A 1 291 ? -28.727 2.766 9.908 1.00 83.38 291 ILE A CA 1
ATOM 2173 C C . ILE A 1 291 ? -28.503 2.768 8.399 1.00 83.38 291 ILE A C 1
ATOM 2175 O O . ILE A 1 291 ? -28.822 3.733 7.696 1.00 83.38 291 ILE A O 1
ATOM 2179 N N . VAL A 1 292 ? -28.006 1.649 7.879 1.00 88.00 292 VAL A N 1
ATOM 2180 C CA . VAL A 1 292 ? -27.993 1.384 6.439 1.00 88.00 292 VAL A CA 1
ATOM 2181 C C . VAL A 1 292 ? -29.381 0.891 6.032 1.00 88.00 292 VAL A C 1
ATOM 2183 O O . VAL A 1 292 ? -29.905 -0.074 6.584 1.00 88.00 292 VAL A O 1
ATOM 2186 N N . VAL A 1 293 ? -30.008 1.559 5.066 1.00 91.31 293 VAL A N 1
ATOM 2187 C CA . VAL A 1 293 ? -31.338 1.186 4.570 1.00 91.31 293 VAL A CA 1
ATOM 2188 C C . VAL A 1 293 ? -31.215 -0.030 3.652 1.00 91.31 293 VAL A C 1
ATOM 2190 O O . VAL A 1 293 ? -30.910 0.111 2.470 1.00 91.31 293 VAL A O 1
ATOM 2193 N N . GLU A 1 294 ? -31.501 -1.215 4.189 1.00 91.75 294 GLU A N 1
ATOM 2194 C CA . GLU A 1 294 ? -31.384 -2.499 3.480 1.00 91.75 294 GLU A CA 1
ATOM 2195 C C . GLU A 1 294 ? -32.155 -2.522 2.147 1.00 91.75 294 GLU A C 1
ATOM 2197 O O . GLU A 1 294 ? -31.606 -2.898 1.111 1.00 91.75 294 GLU A O 1
ATOM 2202 N N . ASP A 1 295 ? -33.393 -2.013 2.131 1.00 93.50 295 ASP A N 1
ATOM 2203 C CA . ASP A 1 295 ? -34.208 -1.925 0.912 1.00 93.50 295 ASP A CA 1
ATOM 2204 C C . ASP A 1 295 ? -33.527 -1.117 -0.205 1.00 93.50 295 ASP A C 1
ATOM 2206 O O . ASP A 1 295 ? -33.756 -1.385 -1.386 1.00 93.50 295 ASP A O 1
ATOM 2210 N N . ALA A 1 296 ? -32.706 -0.114 0.133 1.00 93.25 296 ALA A N 1
ATOM 2211 C CA . ALA A 1 296 ? -31.987 0.670 -0.867 1.00 93.25 296 ALA A CA 1
ATOM 2212 C C . ALA A 1 296 ? -30.913 -0.178 -1.558 1.00 93.25 296 ALA A C 1
ATOM 2214 O O . ALA A 1 296 ? -30.789 -0.102 -2.779 1.00 93.25 296 ALA A O 1
ATOM 2215 N N . ILE A 1 297 ? -30.211 -1.033 -0.808 1.00 92.81 297 ILE A N 1
ATOM 2216 C CA . ILE A 1 297 ? -29.211 -1.961 -1.349 1.00 92.81 297 ILE A CA 1
ATOM 2217 C C . ILE A 1 297 ? -29.902 -3.004 -2.227 1.00 92.81 297 ILE A C 1
ATOM 2219 O O . ILE A 1 297 ? -29.577 -3.119 -3.406 1.00 92.81 297 ILE A O 1
ATOM 2223 N N . ILE A 1 298 ? -30.909 -3.708 -1.695 1.00 93.12 298 ILE A N 1
ATOM 2224 C CA . ILE A 1 298 ? -31.575 -4.818 -2.402 1.00 93.12 298 ILE A CA 1
ATOM 2225 C C . ILE A 1 298 ? -32.191 -4.352 -3.726 1.00 93.12 298 ILE A C 1
ATOM 2227 O O . ILE A 1 298 ? -32.066 -5.034 -4.741 1.00 93.12 298 ILE A O 1
ATOM 2231 N N . ASN A 1 299 ? -32.844 -3.187 -3.738 1.00 95.06 299 ASN A N 1
ATOM 2232 C CA . ASN A 1 299 ? -33.532 -2.697 -4.935 1.00 95.06 299 ASN A CA 1
ATOM 2233 C C . ASN A 1 299 ? -32.603 -2.024 -5.961 1.00 95.06 299 ASN A C 1
ATOM 2235 O O . ASN A 1 299 ? -33.049 -1.753 -7.076 1.00 95.06 299 ASN A O 1
ATOM 2239 N N . SER A 1 300 ? -31.349 -1.728 -5.604 1.00 95.56 300 SER A N 1
ATOM 2240 C CA . SER A 1 300 ? -30.366 -1.104 -6.506 1.00 95.56 300 SER A CA 1
ATOM 2241 C C . SER A 1 300 ? -29.219 -2.031 -6.909 1.00 95.56 300 SER A C 1
ATOM 2243 O O . SER A 1 300 ? -28.413 -1.649 -7.759 1.00 95.56 300 SER A O 1
ATOM 2245 N N . LEU A 1 301 ? -29.154 -3.235 -6.330 1.00 95.69 301 LEU A N 1
ATOM 2246 C CA . LEU A 1 301 ? -28.129 -4.222 -6.632 1.00 95.69 301 LEU A CA 1
ATOM 2247 C C . LEU A 1 301 ? -28.188 -4.615 -8.113 1.00 95.69 301 LEU A C 1
ATOM 2249 O O . LEU A 1 301 ? -29.197 -5.131 -8.601 1.00 95.69 301 LEU A O 1
ATOM 2253 N N . SER A 1 302 ? -27.099 -4.379 -8.832 1.00 95.12 302 SER A N 1
ATOM 2254 C CA . SER A 1 302 ? -26.974 -4.713 -10.249 1.00 95.12 302 SER A CA 1
ATOM 2255 C C . SER A 1 302 ? -25.529 -5.026 -10.612 1.00 95.12 302 SER A C 1
ATOM 2257 O O . SER A 1 302 ? -24.598 -4.531 -9.984 1.00 95.12 302 SER A O 1
ATOM 2259 N N . THR A 1 303 ? -25.345 -5.867 -11.625 1.00 94.12 303 THR A N 1
ATOM 2260 C CA . THR A 1 303 ? -24.033 -6.156 -12.207 1.00 94.12 303 THR A CA 1
ATOM 2261 C C . THR A 1 303 ? -23.859 -5.347 -13.484 1.00 94.12 303 THR A C 1
ATOM 2263 O O . THR A 1 303 ? -24.747 -5.352 -14.342 1.00 94.12 303 THR A O 1
ATOM 2266 N N . GLU A 1 304 ? -22.717 -4.699 -13.642 1.00 92.44 304 GLU A N 1
ATOM 2267 C CA . GLU A 1 304 ? -22.354 -3.960 -14.848 1.00 92.44 304 GLU A CA 1
ATOM 2268 C C . GLU A 1 304 ? -20.931 -4.324 -15.256 1.00 92.44 304 GLU A C 1
ATOM 2270 O O . GLU A 1 304 ? -20.062 -4.447 -14.401 1.00 92.44 304 GLU A O 1
ATOM 2275 N N . VAL A 1 305 ? -20.683 -4.476 -16.557 1.00 90.62 305 VAL A N 1
ATOM 2276 C CA . VAL A 1 305 ? -19.313 -4.507 -17.074 1.00 90.62 305 VAL A CA 1
ATOM 2277 C C . VAL A 1 305 ? -18.941 -3.089 -17.477 1.00 90.62 305 VAL A C 1
ATOM 2279 O O . VAL A 1 305 ? -19.488 -2.558 -18.445 1.00 90.62 305 VAL A O 1
ATOM 2282 N N . MET A 1 306 ? -18.031 -2.486 -16.726 1.00 89.00 306 MET A N 1
ATOM 2283 C CA . MET A 1 306 ? -17.469 -1.173 -17.006 1.00 89.00 306 MET A CA 1
ATOM 2284 C C . MET A 1 306 ? -16.114 -1.344 -17.690 1.00 89.00 306 MET A C 1
ATOM 2286 O O . MET A 1 306 ? -15.346 -2.225 -17.318 1.00 89.00 306 MET A O 1
ATOM 2290 N N . GLN A 1 307 ? -15.836 -0.525 -18.702 1.00 87.62 307 GLN A N 1
ATOM 2291 C CA . GLN A 1 307 ? -14.464 -0.330 -19.169 1.00 87.62 307 GLN A CA 1
ATOM 2292 C C . GLN A 1 307 ? -13.837 0.725 -18.270 1.00 87.62 307 GLN A C 1
ATOM 2294 O O . GLN A 1 307 ? -14.407 1.810 -18.157 1.00 87.62 307 GLN A O 1
ATOM 2299 N N . VAL A 1 308 ? -12.746 0.367 -17.607 1.00 85.12 308 VAL A N 1
ATOM 2300 C CA . VAL A 1 308 ? -12.018 1.230 -16.680 1.00 85.12 308 VAL A CA 1
ATOM 2301 C C . VAL A 1 308 ? -10.678 1.561 -17.316 1.00 85.12 308 VAL A C 1
ATOM 2303 O O . VAL A 1 308 ? -9.947 0.650 -17.692 1.00 85.12 308 VAL A O 1
ATOM 2306 N N . ASN A 1 309 ? -10.371 2.839 -17.469 1.00 76.12 309 ASN A N 1
ATOM 2307 C CA . ASN A 1 309 ? -9.048 3.285 -17.899 1.00 76.12 309 ASN A CA 1
ATOM 2308 C C . ASN A 1 309 ? -8.175 3.511 -16.661 1.00 76.12 309 ASN A C 1
ATOM 2310 O O . ASN A 1 309 ? -8.701 3.738 -15.575 1.00 76.12 309 ASN A O 1
ATOM 2314 N N . GLU A 1 310 ? -6.854 3.485 -16.807 1.00 67.38 310 GLU A N 1
ATOM 2315 C CA . GLU A 1 310 ? -5.951 3.768 -15.683 1.00 67.38 310 GLU A CA 1
ATOM 2316 C C . GLU A 1 310 ? -6.112 5.194 -15.142 1.00 67.38 310 GLU A C 1
ATOM 2318 O O . GLU A 1 310 ? -6.094 5.380 -13.938 1.00 67.38 310 GLU A O 1
ATOM 2323 N N . SER A 1 311 ? -6.382 6.176 -16.009 1.00 71.69 311 SER A N 1
ATOM 2324 C CA . SER A 1 311 ? -6.643 7.568 -15.605 1.00 71.69 311 SER A CA 1
ATOM 2325 C C . SER A 1 311 ? -8.057 7.812 -15.064 1.00 71.69 311 SER A C 1
ATOM 2327 O O . SER A 1 311 ? -8.432 8.952 -14.764 1.00 71.69 311 SER A O 1
ATOM 2329 N N . ASP A 1 312 ? -8.891 6.769 -14.978 1.00 78.31 312 ASP A N 1
ATOM 2330 C CA . ASP A 1 312 ? -10.179 6.907 -14.315 1.00 78.31 312 ASP A CA 1
ATOM 2331 C C . ASP A 1 312 ? -9.936 7.039 -12.812 1.00 78.31 312 ASP A C 1
ATOM 2333 O O . ASP A 1 312 ? -9.255 6.216 -12.205 1.00 78.31 312 ASP A O 1
ATOM 2337 N N . CYS A 1 313 ? -10.598 8.011 -12.179 1.00 80.88 313 CYS A N 1
ATOM 2338 C CA . CYS A 1 313 ? -10.417 8.289 -10.754 1.00 80.88 313 CYS A CA 1
ATOM 2339 C C . CYS A 1 313 ? -10.623 7.062 -9.854 1.00 80.88 313 CYS A C 1
ATOM 2341 O O . CYS A 1 313 ? -10.096 7.021 -8.761 1.00 80.88 313 CYS A O 1
ATOM 2343 N N . TYR A 1 314 ? -11.363 6.040 -10.292 1.00 81.75 314 TYR A N 1
ATOM 2344 C CA . TYR A 1 314 ? -11.560 4.818 -9.513 1.00 81.75 314 TYR A CA 1
ATOM 2345 C C . TYR A 1 314 ? -10.293 3.958 -9.373 1.00 81.75 314 TYR A C 1
ATOM 2347 O O . TYR A 1 314 ? -10.240 3.151 -8.446 1.00 81.75 314 TYR A O 1
ATOM 2355 N N . ILE A 1 315 ? -9.325 4.087 -10.284 1.00 74.56 315 ILE A N 1
ATOM 2356 C CA . ILE A 1 315 ? -8.006 3.447 -10.191 1.00 74.56 315 ILE A CA 1
ATOM 2357 C C . ILE A 1 315 ? -7.105 4.289 -9.292 1.00 74.56 315 ILE A C 1
ATOM 2359 O O . ILE A 1 315 ? -6.610 3.763 -8.299 1.00 74.56 315 ILE A O 1
ATOM 2363 N N . ASP A 1 316 ? -7.005 5.593 -9.570 1.00 67.00 316 ASP A N 1
ATOM 2364 C CA . ASP A 1 316 ? -6.222 6.542 -8.764 1.00 67.00 316 ASP A CA 1
ATOM 2365 C C . ASP A 1 316 ? -6.662 6.563 -7.290 1.00 67.00 316 ASP A C 1
ATOM 2367 O O . ASP A 1 316 ? -5.842 6.556 -6.381 1.00 67.00 316 ASP A O 1
ATOM 2371 N N . GLU A 1 317 ? -7.972 6.534 -7.030 1.00 70.75 317 GLU A N 1
ATOM 2372 C CA . GLU A 1 317 ? -8.551 6.512 -5.678 1.00 70.75 317 GLU A CA 1
ATOM 2373 C C . GLU A 1 317 ? -8.479 5.114 -5.025 1.00 70.75 317 GLU A C 1
ATOM 2375 O O . GLU A 1 317 ? -9.028 4.908 -3.939 1.00 70.75 317 GLU A O 1
ATOM 2380 N N . GLY A 1 318 ? -7.885 4.114 -5.692 1.00 68.06 318 GLY A N 1
ATOM 2381 C CA . GLY A 1 318 ? -7.765 2.737 -5.196 1.00 68.06 318 GLY A CA 1
ATOM 2382 C C . GLY A 1 318 ? -9.101 1.997 -5.040 1.00 68.06 318 GLY A C 1
ATOM 2383 O O . GLY A 1 318 ? -9.162 0.928 -4.432 1.00 68.06 318 GLY A O 1
ATOM 2384 N N . CYS A 1 319 ? -10.196 2.542 -5.580 1.00 78.31 319 CYS A N 1
ATOM 2385 C CA . CYS A 1 319 ? -11.530 1.941 -5.504 1.00 78.31 319 CYS A CA 1
ATOM 2386 C C . CYS A 1 319 ? -11.650 0.658 -6.340 1.00 78.31 319 CYS A C 1
ATOM 2388 O O . CYS A 1 319 ? -12.507 -0.185 -6.059 1.00 78.31 319 CYS A O 1
ATOM 2390 N N . LEU A 1 320 ? -10.834 0.519 -7.387 1.00 79.38 320 LEU A N 1
ATOM 2391 C CA . LEU A 1 320 ? -10.778 -0.643 -8.265 1.00 79.38 320 LEU A CA 1
ATOM 2392 C C . LEU A 1 320 ? -9.331 -1.084 -8.475 1.00 79.38 320 LEU A C 1
ATOM 2394 O O . LEU A 1 320 ? -8.441 -0.273 -8.698 1.00 79.38 320 LEU A O 1
ATOM 2398 N N . ASN A 1 321 ? -9.113 -2.400 -8.475 1.00 69.62 321 ASN A N 1
ATOM 2399 C CA . ASN A 1 321 ? -7.825 -2.976 -8.839 1.00 69.62 321 ASN A CA 1
ATOM 2400 C C . ASN A 1 321 ? -7.792 -3.284 -10.343 1.00 69.62 321 ASN A C 1
ATOM 2402 O O . ASN A 1 321 ? -8.406 -4.254 -10.805 1.00 69.62 321 ASN A O 1
ATOM 2406 N N . GLY A 1 322 ? -7.032 -2.467 -11.071 1.00 65.69 322 GLY A N 1
ATOM 2407 C CA . GLY A 1 322 ? -6.631 -2.670 -12.458 1.00 65.69 322 GLY A CA 1
ATOM 2408 C C . GLY A 1 322 ? -7.626 -2.245 -13.547 1.00 65.69 322 GLY A C 1
ATOM 2409 O O . GLY A 1 322 ? -8.813 -2.023 -13.332 1.00 65.69 322 GLY A O 1
ATOM 2410 N N . TYR A 1 323 ? -7.088 -2.258 -14.760 1.00 77.38 323 TYR A N 1
ATOM 2411 C CA . TYR A 1 323 ? -7.607 -1.867 -16.073 1.00 77.38 323 TYR A CA 1
ATOM 2412 C C . TYR A 1 323 ? -8.819 -2.534 -16.712 1.00 77.38 323 TYR A C 1
ATOM 2414 O O . TYR A 1 323 ? -9.130 -3.665 -16.340 1.00 77.38 323 TYR A O 1
ATOM 2422 N N . GLY A 1 324 ? -9.348 -2.005 -17.809 1.00 79.62 324 GLY A N 1
ATOM 2423 C CA . GLY A 1 324 ? -10.080 -2.769 -18.816 1.00 79.62 324 GLY A CA 1
ATOM 2424 C C . GLY A 1 324 ? -11.486 -3.185 -18.387 1.00 79.62 324 GLY A C 1
ATOM 2425 O O . GLY A 1 324 ? -12.192 -2.469 -17.677 1.00 79.62 324 GLY A O 1
ATOM 2426 N N . ALA A 1 325 ? -11.942 -4.348 -18.856 1.00 81.88 325 ALA A N 1
ATOM 2427 C CA . ALA A 1 325 ? -13.301 -4.821 -18.602 1.00 81.88 325 ALA A CA 1
ATOM 2428 C C . ALA A 1 325 ? -13.471 -5.325 -17.155 1.00 81.88 325 ALA A C 1
ATOM 2430 O O . ALA A 1 325 ? -13.083 -6.448 -16.829 1.00 81.88 325 ALA A O 1
ATOM 2431 N N . ARG A 1 326 ? -14.117 -4.527 -16.300 1.00 85.69 326 ARG A N 1
ATOM 2432 C CA . ARG A 1 326 ? -14.407 -4.860 -14.899 1.00 85.69 326 ARG A CA 1
ATOM 2433 C C . ARG A 1 326 ? -15.875 -5.190 -14.699 1.00 85.69 326 ARG A C 1
ATOM 2435 O O . ARG A 1 326 ? -16.750 -4.380 -14.992 1.00 85.69 326 ARG A O 1
ATOM 2442 N N . GLU A 1 327 ? -16.147 -6.382 -14.175 1.00 89.06 327 GLU A N 1
ATOM 2443 C CA . GLU A 1 327 ? -17.477 -6.743 -13.689 1.00 89.06 327 GLU A CA 1
ATOM 2444 C C . GLU A 1 327 ? -17.673 -6.155 -12.288 1.00 89.06 327 GLU A C 1
ATOM 2446 O O . GLU A 1 327 ? -17.013 -6.548 -11.328 1.00 89.06 327 GLU A O 1
ATOM 2451 N N . LEU A 1 328 ? -18.569 -5.180 -12.186 1.00 88.75 328 LEU A N 1
ATOM 2452 C CA . LEU A 1 328 ? -18.858 -4.429 -10.975 1.00 88.75 328 LEU A CA 1
ATOM 2453 C C . LEU A 1 328 ? -20.221 -4.827 -10.425 1.00 88.75 328 LEU A C 1
ATOM 2455 O O . LEU A 1 328 ? -21.218 -4.830 -11.149 1.00 88.75 328 LEU A O 1
ATOM 2459 N N . VAL A 1 329 ? -20.282 -5.076 -9.119 1.00 91.94 329 VAL A N 1
ATOM 2460 C CA . VAL A 1 329 ? -21.544 -5.154 -8.382 1.00 91.94 329 VAL A CA 1
ATOM 2461 C C . VAL A 1 329 ? -21.848 -3.765 -7.835 1.00 91.94 329 VAL A C 1
ATOM 2463 O O . VAL A 1 329 ? -21.275 -3.332 -6.839 1.00 91.94 329 VAL A O 1
ATOM 2466 N N . ARG A 1 330 ? -22.750 -3.046 -8.501 1.00 91.81 330 ARG A N 1
ATOM 2467 C CA . ARG A 1 330 ? -23.201 -1.721 -8.073 1.00 91.81 330 ARG A CA 1
ATOM 2468 C C . ARG A 1 330 ? -24.397 -1.844 -7.146 1.00 91.81 330 ARG A C 1
ATOM 2470 O O . ARG A 1 330 ? -25.319 -2.614 -7.404 1.00 91.81 330 ARG A O 1
ATOM 2477 N N . PHE A 1 331 ? -24.403 -1.032 -6.100 1.00 94.38 331 PHE A N 1
ATOM 2478 C CA . PHE A 1 331 ? -25.533 -0.857 -5.197 1.00 94.38 331 PHE A CA 1
ATOM 2479 C C . PHE A 1 331 ? -25.520 0.559 -4.617 1.00 94.38 331 PHE A C 1
ATOM 2481 O O . PHE A 1 331 ? -24.530 1.282 -4.685 1.00 94.38 331 PHE A O 1
ATOM 2488 N N . THR A 1 332 ? -26.654 0.972 -4.067 1.00 93.38 332 THR A N 1
ATOM 2489 C CA . THR A 1 332 ? -26.835 2.246 -3.375 1.00 93.38 332 THR A CA 1
ATOM 2490 C C . THR A 1 332 ? -26.805 2.007 -1.876 1.00 93.38 332 THR A C 1
ATOM 2492 O O . THR A 1 332 ? -27.717 1.391 -1.323 1.00 93.38 332 THR A O 1
ATOM 2495 N N . THR A 1 333 ? -25.804 2.568 -1.206 1.00 94.06 333 THR A N 1
ATOM 2496 C CA . THR A 1 333 ? -25.796 2.687 0.253 1.00 94.06 333 THR A CA 1
ATOM 2497 C C . THR A 1 333 ? -26.528 3.966 0.646 1.00 94.06 333 THR A C 1
ATOM 2499 O O . THR A 1 333 ? -26.089 5.068 0.329 1.00 94.06 333 THR A O 1
ATOM 2502 N N . HIS A 1 334 ? -27.659 3.837 1.339 1.00 92.88 334 HIS A N 1
ATOM 2503 C CA . HIS A 1 334 ? -28.364 4.970 1.941 1.00 92.88 334 HIS A CA 1
ATOM 2504 C C . HIS A 1 334 ? -28.255 4.851 3.456 1.00 92.88 334 HIS A C 1
ATOM 2506 O O . HIS A 1 334 ? -28.840 3.947 4.046 1.00 92.88 334 HIS A O 1
ATOM 2512 N N . ILE A 1 335 ? -27.524 5.777 4.071 1.00 91.88 335 ILE A N 1
ATOM 2513 C CA . ILE A 1 335 ? -27.365 5.861 5.523 1.00 91.88 335 ILE A CA 1
ATOM 2514 C C . ILE A 1 335 ? -28.375 6.880 6.060 1.00 91.88 335 ILE A C 1
ATOM 2516 O O . ILE A 1 335 ? -28.370 8.040 5.642 1.00 91.88 335 ILE A O 1
ATOM 2520 N N . LYS A 1 336 ? -29.268 6.452 6.955 1.00 87.12 336 LYS A N 1
ATOM 2521 C CA . LYS A 1 336 ? -30.222 7.330 7.645 1.00 87.12 336 LYS A CA 1
ATOM 2522 C C . LYS A 1 336 ? -29.788 7.536 9.080 1.00 87.12 336 LYS A C 1
ATOM 2524 O O . LYS A 1 336 ? -29.536 6.557 9.764 1.00 87.12 336 LYS A O 1
ATOM 2529 N N . ASN A 1 337 ? -29.825 8.781 9.544 1.00 84.31 337 ASN A N 1
ATOM 2530 C CA . ASN A 1 337 ? -29.862 9.059 10.972 1.00 84.31 337 ASN A CA 1
ATOM 2531 C C . ASN A 1 337 ? -31.311 8.926 11.480 1.00 84.31 337 ASN A C 1
ATOM 2533 O O . ASN A 1 337 ? -32.167 9.712 11.067 1.00 84.31 337 ASN A O 1
ATOM 2537 N N . ILE A 1 338 ? -31.590 7.924 12.313 1.00 81.25 338 ILE A N 1
ATOM 2538 C CA . ILE A 1 338 ? -32.879 7.709 12.993 1.00 81.25 338 ILE A CA 1
ATOM 2539 C C . ILE A 1 338 ? -32.848 8.121 14.473 1.00 81.25 338 ILE A C 1
ATOM 2541 O O . ILE A 1 338 ? -33.872 8.011 15.147 1.00 81.25 338 ILE A O 1
ATOM 2545 N N . GLY A 1 339 ? -31.699 8.597 14.953 1.00 73.44 339 GLY A N 1
ATOM 2546 C CA . GLY A 1 339 ? -31.501 9.085 16.313 1.00 73.44 339 GLY A CA 1
ATOM 2547 C C . GLY A 1 339 ? -31.977 10.525 16.489 1.00 73.44 339 GLY A C 1
ATOM 2548 O O . GLY A 1 339 ? -32.389 11.194 15.535 1.00 73.44 339 GLY A O 1
ATOM 2549 N N . ASP A 1 340 ? -31.905 11.010 17.724 1.00 69.94 340 ASP A N 1
ATOM 2550 C CA . ASP A 1 340 ? -32.192 12.406 18.046 1.00 69.94 340 ASP A CA 1
ATOM 2551 C C . ASP A 1 340 ? -30.973 13.290 17.701 1.00 69.94 340 ASP A C 1
ATOM 2553 O O . ASP A 1 340 ? -29.826 12.907 17.932 1.00 69.94 340 ASP A O 1
ATOM 2557 N N . LEU A 1 341 ? -31.221 14.459 17.091 1.00 58.56 341 LEU A N 1
ATOM 2558 C CA . LEU A 1 341 ? -30.193 15.434 16.679 1.00 58.56 341 LEU A CA 1
ATOM 2559 C C . LEU A 1 341 ? -29.761 16.380 17.803 1.00 58.56 341 LEU A C 1
ATOM 2561 O O . LEU A 1 341 ? -30.654 16.886 18.527 1.00 58.56 341 LEU A O 1
#

Radius of gyration: 31.31 Å; chains: 1; bounding box: 100×86×78 Å

Secondary structure (DSSP, 8-state):
----------------------------PPPTTEEEEEEEEE--S-TTSEEEEEEETTEEEEEE---S-SS-EEEEEEEEETT----EEEEEEESSSS-SBSSS-B-EEEEEETTEEEEEES--SSEEEEEESPPTTSSSTTPEEE-GGG-EEEEEEESEEEEEE--SS-EEEEEE-TTS-SEEEEEEESS--GGG--SSSTT-SEEESS-SSSSSS-EEEEEE-TT--EEEEEEEEESSTTEEEEEEEEEEES-EEB--TTSTTB-TT-SEE-S----TTSTT--S--EEE-HHHHHHH-EEEEEEE-TTSHHHHTTSS-SSEEEEEEE----EEE-S--

pLDDT: mean 86.09, std 15.26, range [33.59, 98.44]

Foldseek 3Di:
DDDDDDDDDDDDDDPDDPPPPPPPPDDDDAPPQWKKKKKKKQAFQQLQQKKKFKDWPNHTDDIDDSDDDHRDIDMDIDTHGNVRLTWIKIKMFGNQFQFRDDPGGDIKIFIDINNHTPDMDGGAGGMDIDTDSHPQFPFQVRAAEDDQVCAFKDKDFFQKGKHKYAAQAKAWKKKWQAPQFFQKKKFKALDGDRRLDDPDNFRGPDIDQQPQPRGSIDMDTDIDHHGRMMMIMMHTDDDPRGGIGIIGIHGPGHAEWQCDPQFQGHDVRHPYYPVPGHHPPDPVQQDFRKDWDPCQFVVFWDWDFDFDGCPDVCNNSSVDDDGGTDTDGDTDTDIDGPGHD

=== Feature glossary ===
Legend for the data blocks above and below:

— What the protein is —

The amino-acid sequence is the protein's primary structure: the linear order of residues from the N-terminus to the C-terminus, written in one-letter code. Everything else here — the 3D coordinates, the secondary structure, the domain annotations — is ultimately a consequence of this string.

Database cross-references. InterPro integrates a dozen domain/family signature databases into unified entries with residue-range hits. GO terms attach function/process/location labels with evidence codes. CATH codes position the fold in a four-level structural taxonomy. Organism is the NCBI-taxonomy species name.

— Where its atoms are —

The mmCIF block holds the 3D Cartesian coordinates of each backbone atom (N, Cα, C, O) in ångströms. mmCIF is the PDB's canonical archive format — a tagged-loop text representation of the atomic model.

The six renders are orthographic views along the three Cartesian axes in both directions. Representation (cartoon, sticks, or surface) and color scheme (sequence-rainbow or by-chain) vary across proteins so the training set covers all the common visualization conventions.

— Local backbone conformation —

Secondary structure is the local, repeating backbone conformation. DSSP classifies it into eight states by reading the hydrogen-bond network: three helix types (H, G, I), two β types (E, B), two non-regular types (T, S), and unstructured coil (-).

SS3 is a coarse helix/strand/coil call (letters a/b/c) made by the P-SEA algorithm from inter-Cα distances and dihedrals. It is less detailed than DSSP but needs only Cα positions.

Backbone dihedral angles. Every residue except chain termini has a φ (preceding-C → N → Cα → C) and a ψ (N → Cα → C → next-N). They are reported in degrees following the IUPAC sign convention. Secondary structure is essentially a statement about which (φ, ψ) basin each residue occupies.

— Global shape and packing —

The geometric summary reports three shape descriptors. Rg (radius of gyration) measures how spread out the Cα atoms are about their centre of mass; compact globular proteins have small Rg, elongated or unfolded ones large. Cα contacts (<8 Å, |i−j|>4) count long-range residue pairs in spatial proximity — high for tightly packed folds, near zero for rods or random coil. The bounding-box extents give the protein's footprint along x, y, z in Å.

Solvent accessibility: the surface area of each residue that a 1.4 Å water probe can touch, in Å². When only backbone atoms are present the absolute values are lower than full-atom SASA (side chains contribute most of the area) and are flagged as backbone-only.

Plot images: a contact map (which residues are close in 3D, as an N×N binary image), a Ramachandran scatter (backbone torsion angles, revealing secondary-structure composition at a glance), and — for AlphaFold structures — a PAE heatmap (pairwise prediction confidence).

— Structural neighborhood —

Foldseek's 3Di representation compresses backbone geometry into a per-residue letter drawn from a learned twenty-state alphabet. It captures the tertiary interaction pattern around each residue — which residues are packed against it in space, regardless of where they are in sequence.

Structural nearest neighbors (via Foldseek easy-search vs the PDB). Reported per hit: target PDB id, E-value, and alignment TM-score. A TM-score above ~0.5 is the conventional threshold for 'same fold'.

— Confidence and disorder —

pLDDT (predicted Local Distance Difference Test) is AlphaFold's per-residue confidence score, ranging from 0 to 100. Values above 90 indicate high confidence (typically well-packed cores); 70–90 is confident; 50–70 low confidence; below 50 usually means the region is disordered or the prediction is unreliable there. AlphaFold stores pLDDT in the mmCIF B-factor column.

For experimental (PDB) structures, the B-factor (temperature factor) quantifies the positional spread of each atom in the crystal — a combination of thermal vibration and static disorder — in units of Å². High B-factors mark flexible loops or poorly resolved regions; low B-factors mark the rigid, well-ordered core.

Predicted Aligned Error (PAE) is an AlphaFold confidence matrix: entry (i, j) is the expected error in the position of residue j, in ångströms, when the prediction is superimposed on the true structure at residue i. Low PAE within a block of residues means that block is internally rigid and well-predicted; high PAE between two blocks means their relative placement is uncertain even if each block individually is confident.